Protein 3BGE (pdb70)

Nearest PDB structures (foldseek):
  3bge-assembly1_B  TM=1.006E+00  e=1.335E-24  Haemophilus influenzae 86-028NP
  3bge-assembly1_A  TM=9.423E-01  e=7.469E-22  Haemophilus influenzae 86-028NP
  3pvs-assembly1_B  TM=9.361E-01  e=3.246E-17  Escherichia coli
  3pvs-assembly1_A  TM=9.338E-01  e=8.932E-17  Escherichia coli
  3pvs-assembly1_C  TM=9.323E-01  e=8.491E-17  Escherichia coli

Sequence (326 aa):
GDRFYDLISALHKSVRGSAPDAALYWYARILTAGGDPLYVARRLLAIASEDVGNADPRAMMQVALAAWDCCFTRVGAYEGERAIAQAIIYLSVAPKSNAVYTTAFNTAKQQAKDLPDYDVPPHLRNAPTNLAGENYFPPELKDTQYYFPTNRGMEIQIKEKLERLRGDRRFYDLISSALHKSVRGSAPDAALYWYARILTAGGDPLYVARRLLAIASEDVGNADPRAMMQVALAAWDCCFTRVGAYEGERAIAQAIIYLSVAPKSNAVYTAFNTAKQQAKDLPDYDVPPHLRNAPTNLMKENYFPPELKDTQYYFPTNRGMMEIQIKEKLERLR

Solvent-accessible surface area: 20456 Å² total; per-residue (Å²): 82,121,175,48,140,91,17,20,42,24,3,43,111,15,0,108,56,59,38,32,117,41,0,58,115,70,8,49,74,0,41,116,61,44,5,24,1,0,48,0,4,90,76,1,40,57,5,5,64,48,8,0,12,54,1,7,57,132,2,103,117,40,4,80,53,6,47,66,42,0,27,171,74,0,5,84,62,0,41,155,12,0,23,128,1,0,68,62,0,0,97,9,54,23,3,71,7,55,93,62,11,127,55,60,30,93,88,46,78,160,102,62,92,136,63,108,82,10,34,48,69,87,163,72,95,68,150,125,128,22,142,51,182,58,24,101,111,29,142,121,38,98,47,49,126,12,34,98,126,18,91,0,88,103,50,61,98,125,60,101,163,111,225,141,61,166,30,142,112,26,13,40,27,0,36,134,13,0,105,51,59,40,33,119,39,0,60,111,70,8,46,96,0,33,117,31,38,1,21,5,0,26,0,4,92,84,2,41,55,5,6,65,43,8,0,12,55,0,7,55,110,1,107,112,40,4,81,55,7,43,67,44,0,24,172,74,0,6,88,74,0,35,149,13,0,21,128,0,0,69,69,0,0,97,9,51,35,5,79,7,54,88,60,10,127,68,60,32,96,92,48,74,132,98,64,86,140,74,113,84,15,105,139,55,122,150,90,119,111,111,160,183,139,183,90,187,56,25,99,114,36,132,126,35,67,48,48,124,11,41,93,141,20,87,0,67,101,46,54,108,104,46,108,174,111,162

Organism: Haemophilus influenzae (strain 86-028NP) (NCBI:txid281310)

Radius of gyration: 29.63 Å; Cα contacts (8 Å, |Δi|>4): 444; chains: 2; bounding box: 66×75×70 Å

InterPro domains:
  IPR003593 AAA+ ATPase domain [SM00382] (49-165)
  IPR003959 ATPase, AAA-type, core [PF00004] (53-160)
  IPR008921 DNA polymerase III, clamp loader complex, gamma/delta/delta subunit, C-terminal [SSF48019] (251-433)
  IPR021886 MgsA AAA+ ATPase, C-terminal [PF12002] (267-433)
  IPR027417 P-loop containing nucleoside triphosphate hydrolase [G3DSA:3.40.50.300] (1-164)
  IPR027417 P-loop containing nucleoside triphosphate hydrolase [SSF52540] (7-237)
  IPR032423 AAA C-terminal domain [PF16193] (187-266)
  IPR051314 AAA ATPase RarA/MGS1/WRNIP1 [PTHR13779] (9-423)

Structure (mmCIF, N/CA/C/O backbone):
data_3BGE
#
_entry.id   3BGE
#
_cell.length_a   93.085
_cell.length_b   93.085
_cell.length_c   83.413
_cell.angle_alpha   90.000
_cell.angle_beta   90.000
_cell.angle_gamma   90.000
#
_symmetry.space_group_name_H-M   'I 4'
#
loop_
_entity.id
_entity.type
_entity.pdbx_description
1 polymer 'Predicted ATPase'
2 non-polymer 'SULFATE ION'
3 water water
#
loop_
_atom_site.group_PDB
_atom_site.id
_atom_site.type_symbol
_atom_site.label_atom_id
_atom_site.label_alt_id
_atom_site.label_comp_id
_atom_site.label_asym_id
_atom_site.label_entity_id
_atom_site.label_seq_id
_atom_site.pdbx_PDB_ins_code
_atom_site.Cartn_x
_atom_site.Cartn_y
_atom_site.Cartn_z
_atom_site.occupancy
_atom_site.B_iso_or_equiv
_atom_site.auth_seq_id
_atom_site.auth_comp_id
_atom_site.auth_asym_id
_atom_site.auth_atom_id
_atom_site.pdbx_PDB_model_num
ATOM 1 N N . GLY A 1 4 ? 33.341 -6.541 -10.047 1.00 51.33 251 GLY A N 1
ATOM 2 C CA . GLY A 1 4 ? 32.990 -7.829 -10.735 1.00 52.93 251 GLY A CA 1
ATOM 3 C C . GLY A 1 4 ? 32.429 -8.878 -9.782 1.00 53.34 251 GLY A C 1
ATOM 4 O O . GLY A 1 4 ? 31.210 -8.953 -9.559 1.00 53.86 251 GLY A O 1
ATOM 5 N N . ASP A 1 5 ? 33.315 -9.712 -9.233 1.00 51.74 252 ASP A N 1
ATOM 6 C CA . ASP A 1 5 ? 32.948 -10.581 -8.120 1.00 49.40 252 ASP A CA 1
ATOM 7 C C . ASP A 1 5 ? 32.968 -9.694 -6.899 1.00 46.51 252 ASP A C 1
ATOM 8 O O . ASP A 1 5 ? 32.243 -9.928 -5.936 1.00 45.43 252 ASP A O 1
ATOM 13 N N . ARG A 1 6 ? 33.827 -8.681 -6.947 1.00 41.81 253 ARG A N 1
ATOM 14 C CA . ARG A 1 6 ? 33.876 -7.689 -5.904 1.00 40.10 253 ARG A CA 1
ATOM 15 C C . ARG A 1 6 ? 32.500 -7.039 -5.728 1.00 35.94 253 ARG A C 1
ATOM 16 O O . ARG A 1 6 ? 32.114 -6.752 -4.605 1.00 35.40 253 ARG A O 1
ATOM 24 N N . PHE A 1 7 ? 31.752 -6.822 -6.813 1.00 31.90 254 PHE A N 1
ATOM 25 C CA . PHE A 1 7 ? 30.402 -6.258 -6.664 1.00 29.35 254 PHE A CA 1
ATOM 26 C C . PHE A 1 7 ? 29.453 -7.113 -5.808 1.00 28.37 254 PHE A C 1
ATOM 27 O O . PHE A 1 7 ? 28.733 -6.576 -4.963 1.00 27.32 254 PHE A O 1
ATOM 35 N N . TYR A 1 8 ? 29.442 -8.427 -6.033 1.00 24.42 255 TYR A N 1
ATOM 36 C CA . TYR A 1 8 ? 28.552 -9.317 -5.299 1.00 24.06 255 TYR A CA 1
ATOM 37 C C . TYR A 1 8 ? 28.987 -9.433 -3.860 1.00 21.82 255 TYR A C 1
ATOM 38 O O . TYR A 1 8 ? 28.183 -9.773 -2.989 1.00 20.82 255 TYR A O 1
ATOM 47 N N . ASP A 1 9 ? 30.268 -9.162 -3.606 1.00 18.70 256 ASP A N 1
ATOM 48 C CA . ASP A 1 9 ? 30.774 -9.060 -2.230 1.00 19.17 256 ASP A CA 1
ATOM 49 C C . ASP A 1 9 ? 30.173 -7.888 -1.474 1.00 18.93 256 ASP A C 1
ATOM 50 O O . ASP A 1 9 ? 29.937 -7.989 -0.274 1.00 16.63 256 ASP A O 1
ATOM 55 N N . LEU A 1 10 ? 29.966 -6.750 -2.158 1.00 16.73 257 LEU A N 1
ATOM 56 C CA . LEU A 1 10 ? 29.309 -5.588 -1.521 1.00 15.18 257 LEU A CA 1
ATOM 57 C C . LEU A 1 10 ? 27.883 -5.917 -1.130 1.00 14.47 257 LEU A C 1
ATOM 58 O O . LEU A 1 10 ? 27.422 -5.506 -0.059 1.00 16.92 257 LEU A O 1
ATOM 63 N N . ILE A 1 11 ? 27.175 -6.637 -2.003 1.00 15.60 258 ILE A N 1
ATOM 64 C CA . ILE A 1 11 ? 25.798 -7.056 -1.738 1.00 17.45 258 ILE A CA 1
ATOM 65 C C . ILE A 1 11 ? 25.727 -7.980 -0.508 1.00 17.14 258 ILE A C 1
ATOM 66 O O . ILE A 1 11 ? 24.881 -7.805 0.401 1.00 17.65 258 ILE A O 1
ATOM 71 N N . SER A 1 12 ? 26.659 -8.922 -0.469 1.00 16.43 259 SER A N 1
ATOM 72 C CA . SER A 1 12 ? 26.797 -9.834 0.654 1.00 15.41 259 SER A CA 1
ATOM 73 C C . SER A 1 12 ? 27.122 -9.088 1.944 1.00 16.92 259 SER A C 1
ATOM 74 O O . SER A 1 12 ? 26.505 -9.361 2.992 1.00 15.48 259 SER A O 1
ATOM 77 N N . ALA A 1 13 ? 28.081 -8.154 1.889 1.00 13.38 260 ALA A N 1
ATOM 78 C CA . ALA A 1 13 ? 28.373 -7.347 3.073 1.00 15.55 260 ALA A CA 1
ATOM 79 C C . ALA A 1 13 ? 27.115 -6.602 3.524 1.00 15.05 260 ALA A C 1
ATOM 80 O O . ALA A 1 13 ? 26.824 -6.545 4.731 1.00 9.95 260 ALA A O 1
ATOM 82 N N . LEU A 1 14 ? 26.360 -6.027 2.573 1.00 13.52 261 LEU A N 1
ATOM 83 C CA . LEU A 1 14 ? 25.141 -5.307 2.973 1.00 14.85 261 LEU A CA 1
ATOM 84 C C . LEU A 1 14 ? 24.156 -6.284 3.635 1.00 14.54 261 LEU A C 1
ATOM 85 O O . LEU A 1 14 ? 23.598 -5.982 4.661 1.00 12.84 261 LEU A O 1
ATOM 90 N N . HIS A 1 15 ? 23.910 -7.442 3.026 1.00 13.81 262 HIS A N 1
ATOM 91 C CA . HIS A 1 15 ? 22.964 -8.392 3.606 1.00 16.49 262 HIS A CA 1
ATOM 92 C C . HIS A 1 15 ? 23.383 -8.807 5.019 1.00 14.80 262 HIS A C 1
ATOM 93 O O . HIS A 1 15 ? 22.585 -8.720 5.967 1.00 14.14 262 HIS A O 1
ATOM 100 N N . LYS A 1 16 ? 24.656 -9.180 5.160 1.00 13.58 263 LYS A N 1
ATOM 101 C CA . LYS A 1 16 ? 25.185 -9.603 6.476 1.00 14.95 263 LYS A CA 1
ATOM 102 C C . LYS A 1 16 ? 25.066 -8.507 7.544 1.00 14.52 263 LYS A C 1
ATOM 103 O O . LYS A 1 16 ? 24.712 -8.777 8.703 1.00 17.07 263 LYS A O 1
ATOM 109 N N . SER A 1 17 ? 25.347 -7.264 7.157 1.00 15.40 264 SER A N 1
ATOM 110 C CA . SER A 1 17 ? 25.203 -6.145 8.102 1.00 15.35 264 SER A CA 1
ATOM 111 C C . SER A 1 17 ? 23.748 -5.940 8.554 1.00 14.79 264 SER A C 1
ATOM 112 O O . SER A 1 17 ? 23.484 -5.745 9.745 1.00 11.06 264 SER A O 1
ATOM 115 N N . VAL A 1 18 ? 22.808 -5.960 7.608 1.00 13.18 265 VAL A N 1
ATOM 116 C CA . VAL A 1 18 ? 21.375 -5.790 7.987 1.00 14.67 265 VAL A CA 1
ATOM 117 C C . VAL A 1 18 ? 20.967 -6.946 8.924 1.00 16.18 265 VAL A C 1
ATOM 118 O O . VAL A 1 18 ? 20.380 -6.746 10.010 1.00 16.31 265 VAL A O 1
ATOM 122 N N . ARG A 1 19 ? 21.316 -8.162 8.521 1.00 14.94 266 ARG A N 1
ATOM 123 C CA . ARG A 1 19 ? 20.997 -9.342 9.328 1.00 14.49 266 ARG A CA 1
ATOM 124 C C . ARG A 1 19 ? 21.627 -9.301 10.718 1.00 15.29 266 ARG A C 1
ATOM 125 O O . ARG A 1 19 ? 21.024 -9.734 11.704 1.00 14.23 266 ARG A O 1
ATOM 133 N N . GLY A 1 20 ? 22.849 -8.779 10.801 1.00 12.50 267 GLY A N 1
ATOM 134 C CA . GLY A 1 20 ? 23.528 -8.672 12.085 1.00 15.77 267 GLY A CA 1
ATOM 135 C C . GLY A 1 20 ? 23.118 -7.441 12.872 1.00 17.13 267 GLY A C 1
ATOM 136 O O . GLY A 1 20 ? 23.747 -7.102 13.876 1.00 17.36 267 GLY A O 1
ATOM 137 N N . SER A 1 21 ? 22.091 -6.740 12.391 1.00 16.54 268 SER A N 1
ATOM 138 C CA . SER A 1 21 ? 21.557 -5.549 13.082 1.00 17.26 268 SER A CA 1
ATOM 139 C C . SER A 1 21 ? 22.629 -4.480 13.239 1.00 17.60 268 SER A C 1
ATOM 140 O O . SER A 1 21 ? 22.787 -3.906 14.323 1.00 16.70 268 SER A O 1
ATOM 143 N N . ALA A 1 22 ? 23.352 -4.210 12.142 1.00 16.05 269 ALA A N 1
ATOM 144 C CA . ALA A 1 22 ? 24.440 -3.238 12.141 1.00 16.35 269 ALA A CA 1
ATOM 145 C C . ALA A 1 22 ? 24.111 -2.117 11.151 1.00 14.88 269 ALA A C 1
ATOM 146 O O . ALA A 1 22 ? 24.612 -2.130 10.026 1.00 13.96 269 ALA A O 1
ATOM 148 N N . PRO A 1 23 ? 23.201 -1.196 11.541 1.00 16.43 270 PRO A N 1
ATOM 149 C CA . PRO A 1 23 ? 22.697 -0.188 10.580 1.00 16.18 270 PRO A CA 1
ATOM 150 C C . PRO A 1 23 ? 23.778 0.696 9.993 1.00 15.94 270 PRO A C 1
ATOM 151 O O . PRO A 1 23 ? 23.654 1.130 8.855 1.00 13.62 270 PRO A O 1
ATOM 155 N N . ASP A 1 24 ? 24.806 1.006 10.768 1.00 12.66 271 ASP A N 1
ATOM 156 C CA . ASP A 1 24 ? 25.843 1.939 10.283 1.00 13.95 271 ASP A CA 1
ATOM 157 C C . ASP A 1 24 ? 26.663 1.271 9.199 1.00 15.94 271 ASP A C 1
ATOM 158 O O . ASP A 1 24 ? 26.802 1.814 8.111 1.00 10.61 271 ASP A O 1
ATOM 163 N N . ALA A 1 25 ? 27.161 0.060 9.470 1.00 13.87 272 ALA A N 1
ATOM 164 C CA . ALA A 1 25 ? 27.838 -0.707 8.432 1.00 14.30 272 ALA A CA 1
ATOM 165 C C . ALA A 1 25 ? 26.926 -0.947 7.214 1.00 14.16 272 ALA A C 1
ATOM 166 O O . ALA A 1 25 ? 27.375 -0.831 6.077 1.00 14.51 272 ALA A O 1
ATOM 168 N N . ALA A 1 26 ? 25.646 -1.273 7.452 1.00 11.94 273 ALA A N 1
ATOM 169 C CA . ALA A 1 26 ? 24.683 -1.479 6.343 1.00 12.64 273 ALA A CA 1
ATOM 170 C C . ALA A 1 26 ? 24.656 -0.232 5.417 1.00 13.02 273 ALA A C 1
ATOM 171 O O . ALA A 1 26 ? 24.704 -0.338 4.159 1.00 12.18 273 ALA A O 1
ATOM 173 N N . LEU A 1 27 ? 24.640 0.958 6.022 1.00 13.11 274 LEU A N 1
ATOM 174 C CA . LEU A 1 27 ? 24.601 2.196 5.213 1.00 13.63 274 LEU A CA 1
ATOM 175 C C . LEU A 1 27 ? 25.911 2.402 4.454 1.00 15.31 274 LEU A C 1
ATOM 176 O O . LEU A 1 27 ? 25.914 2.844 3.318 1.00 12.71 274 LEU A O 1
ATOM 181 N N . TYR A 1 28 ? 27.034 2.060 5.086 1.00 15.23 275 TYR A N 1
ATOM 182 C CA . TYR A 1 28 ? 28.301 2.108 4.392 1.00 12.04 275 TYR A CA 1
ATOM 183 C C . TYR A 1 28 ? 28.317 1.220 3.137 1.00 15.76 275 TYR A C 1
ATOM 184 O O . TYR A 1 28 ? 28.687 1.706 2.062 1.00 14.43 275 TYR A O 1
ATOM 193 N N . TRP A 1 29 ? 27.928 -0.052 3.277 1.00 12.48 276 TRP A N 1
ATOM 194 C CA . TRP A 1 29 ? 27.936 -0.991 2.150 1.00 12.76 276 TRP A CA 1
ATOM 195 C C . TRP A 1 29 ? 26.956 -0.585 1.047 1.00 13.29 276 TRP A C 1
ATOM 196 O O . TRP A 1 29 ? 27.268 -0.708 -0.145 1.00 11.61 276 TRP A O 1
ATOM 207 N N . TYR A 1 30 ? 25.786 -0.097 1.445 1.00 12.63 277 TYR A N 1
ATOM 208 C CA . TYR A 1 30 ? 24.844 0.524 0.486 1.00 13.26 277 TYR A CA 1
ATOM 209 C C . TYR A 1 30 ? 25.481 1.689 -0.315 1.00 12.10 277 TYR A C 1
ATOM 210 O O . TYR A 1 30 ? 25.447 1.687 -1.546 1.00 13.17 277 TYR A O 1
ATOM 219 N N . ALA A 1 31 ? 26.059 2.668 0.391 1.00 14.19 278 ALA A N 1
ATOM 220 C CA . ALA A 1 31 ? 26.813 3.788 -0.215 1.00 15.40 278 ALA A CA 1
ATOM 221 C C . ALA A 1 31 ? 27.915 3.326 -1.189 1.00 15.08 278 ALA A C 1
ATOM 222 O O . ALA A 1 31 ? 28.077 3.881 -2.264 1.00 14.65 278 ALA A O 1
ATOM 224 N N . ARG A 1 32 ? 28.652 2.290 -0.804 1.00 15.97 279 ARG A N 1
ATOM 225 C CA . ARG A 1 32 ? 29.674 1.670 -1.683 1.00 14.98 279 ARG A CA 1
ATOM 226 C C . ARG A 1 32 ? 29.059 1.029 -2.885 1.00 12.85 279 ARG A C 1
ATOM 227 O O . ARG A 1 32 ? 29.622 1.082 -3.961 1.00 17.75 279 ARG A O 1
ATOM 235 N N . ILE A 1 33 ? 27.894 0.406 -2.701 1.00 15.16 280 ILE A N 1
ATOM 236 C CA . ILE A 1 33 ? 27.210 -0.222 -3.822 1.00 12.95 280 ILE A CA 1
ATOM 237 C C . ILE A 1 33 ? 26.811 0.857 -4.834 1.00 13.67 280 ILE A C 1
ATOM 238 O O . ILE A 1 33 ? 27.019 0.675 -6.042 1.00 13.29 280 ILE A O 1
ATOM 243 N N . LEU A 1 34 ? 26.227 1.955 -4.329 1.00 15.13 281 LEU A N 1
ATOM 244 C CA . LEU A 1 34 ? 25.827 3.089 -5.174 1.00 17.44 281 LEU A CA 1
ATOM 245 C C . LEU A 1 34 ? 27.046 3.666 -5.915 1.00 17.08 281 LEU A C 1
ATOM 246 O O . LEU A 1 34 ? 26.973 3.907 -7.098 1.00 17.96 281 LEU A O 1
ATOM 251 N N . THR A 1 35 ? 28.160 3.890 -5.222 1.00 19.44 282 THR A N 1
ATOM 252 C CA . THR A 1 35 ? 29.294 4.558 -5.888 1.00 22.09 282 THR A CA 1
ATOM 253 C C . THR A 1 35 ? 29.990 3.624 -6.899 1.00 21.46 282 THR A C 1
ATOM 254 O O . THR A 1 35 ? 30.715 4.075 -7.791 1.00 24.33 282 THR A O 1
ATOM 258 N N . ALA A 1 36 ? 29.773 2.324 -6.746 1.00 19.43 283 ALA A N 1
ATOM 259 C CA . ALA A 1 36 ? 30.273 1.332 -7.670 1.00 19.30 283 ALA A CA 1
ATOM 260 C C . ALA A 1 36 ? 29.373 1.205 -8.901 1.00 19.75 283 ALA A C 1
ATOM 261 O O . ALA A 1 36 ? 29.575 0.308 -9.706 1.00 19.87 283 ALA A O 1
ATOM 263 N N . GLY A 1 37 ? 28.369 2.074 -9.034 1.00 21.49 284 GLY A N 1
ATOM 264 C CA . GLY A 1 37 ? 27.407 1.975 -10.141 1.00 20.65 284 GLY A CA 1
ATOM 265 C C . GLY A 1 37 ? 26.243 0.997 -9.961 1.00 20.87 284 GLY A C 1
ATOM 266 O O . GLY A 1 37 ? 25.513 0.711 -10.914 1.00 22.65 284 GLY A O 1
ATOM 267 N N . GLY A 1 38 ? 26.042 0.496 -8.745 1.00 19.16 285 GLY A N 1
ATOM 268 C CA . GLY A 1 38 ? 24.953 -0.446 -8.474 1.00 17.42 285 GLY A CA 1
ATOM 269 C C . GLY A 1 38 ? 23.571 0.188 -8.525 1.00 16.66 285 GLY A C 1
ATOM 270 O O . GLY A 1 38 ? 23.357 1.321 -8.070 1.00 14.45 285 GLY A O 1
ATOM 271 N N . ASP A 1 39 ? 22.610 -0.546 -9.054 1.00 16.95 286 ASP A N 1
ATOM 272 C CA . ASP A 1 39 ? 21.260 0.018 -9.214 1.00 17.49 286 ASP A CA 1
ATOM 273 C C . ASP A 1 39 ? 20.524 -0.029 -7.869 1.00 17.73 286 ASP A C 1
ATOM 274 O O . ASP A 1 39 ? 20.509 -1.047 -7.196 1.00 17.21 286 ASP A O 1
ATOM 279 N N . PRO A 1 40 ? 19.929 1.097 -7.462 1.00 18.90 287 PRO A N 1
ATOM 280 C CA . PRO A 1 40 ? 19.175 1.055 -6.212 1.00 16.86 287 PRO A CA 1
ATOM 281 C C . PRO A 1 40 ? 17.998 0.069 -6.214 1.00 17.88 287 PRO A C 1
ATOM 282 O O . PRO A 1 40 ? 17.641 -0.449 -5.147 1.00 13.99 287 PRO A O 1
ATOM 286 N N . LEU A 1 41 ? 17.394 -0.208 -7.367 1.00 14.93 288 LEU A N 1
ATOM 287 C CA . LEU A 1 41 ? 16.270 -1.144 -7.351 1.00 15.33 288 LEU A CA 1
ATOM 288 C C . LEU A 1 41 ? 16.767 -2.564 -7.180 1.00 16.14 288 LEU A C 1
ATOM 289 O O . LEU A 1 41 ? 16.061 -3.395 -6.626 1.00 16.35 288 LEU A O 1
ATOM 294 N N . TYR A 1 42 ? 17.954 -2.849 -7.713 1.00 16.90 289 TYR A N 1
ATOM 295 C CA . TYR A 1 42 ? 18.574 -4.145 -7.475 1.00 16.15 289 TYR A CA 1
ATOM 296 C C . TYR A 1 42 ? 18.703 -4.327 -5.961 1.00 17.74 289 TYR A C 1
ATOM 297 O O . TYR A 1 42 ? 18.357 -5.390 -5.423 1.00 16.14 289 TYR A O 1
ATOM 306 N N . VAL A 1 43 ? 19.130 -3.269 -5.265 1.00 15.52 290 VAL A N 1
ATOM 307 C CA . VAL A 1 43 ? 19.189 -3.306 -3.825 1.00 15.23 290 VAL A CA 1
ATOM 308 C C . VAL A 1 43 ? 17.788 -3.470 -3.197 1.00 15.15 290 VAL A C 1
ATOM 309 O O . VAL A 1 43 ? 17.619 -4.293 -2.268 1.00 14.22 290 VAL A O 1
ATOM 313 N N . ALA A 1 44 ? 16.795 -2.749 -3.739 1.00 13.94 291 ALA A N 1
ATOM 314 C CA . ALA A 1 44 ? 15.417 -2.826 -3.239 1.00 12.35 291 ALA A CA 1
ATOM 315 C C . ALA A 1 44 ? 14.857 -4.236 -3.310 1.00 13.97 291 ALA A C 1
ATOM 316 O O . ALA A 1 44 ? 14.145 -4.656 -2.395 1.00 11.30 291 ALA A O 1
ATOM 318 N N . ARG A 1 45 ? 15.095 -4.941 -4.420 1.00 12.02 292 ARG A N 1
ATOM 319 C CA . ARG A 1 45 ? 14.707 -6.349 -4.481 1.00 12.70 292 ARG A CA 1
ATOM 320 C C . ARG A 1 45 ? 15.334 -7.246 -3.383 1.00 16.59 292 ARG A C 1
ATOM 321 O O . ARG A 1 45 ? 14.648 -8.132 -2.831 1.00 16.76 292 ARG A O 1
ATOM 329 N N . ARG A 1 46 ? 16.619 -7.035 -3.079 1.00 16.11 293 ARG A N 1
ATOM 330 C CA . ARG A 1 46 ? 17.288 -7.824 -2.029 1.00 15.66 293 ARG A CA 1
ATOM 331 C C . ARG A 1 46 ? 16.697 -7.496 -0.686 1.00 16.05 293 ARG A C 1
ATOM 332 O O . ARG A 1 46 ? 16.593 -8.367 0.190 1.00 16.68 293 ARG A O 1
ATOM 340 N N . LEU A 1 47 ? 16.288 -6.250 -0.511 1.00 14.53 294 LEU A N 1
ATOM 341 C CA . LEU A 1 47 ? 15.686 -5.848 0.779 1.00 16.00 294 LEU A CA 1
ATOM 342 C C . LEU A 1 47 ? 14.368 -6.561 1.044 1.00 16.40 294 LEU A C 1
ATOM 343 O O . LEU A 1 47 ? 14.060 -6.955 2.182 1.00 16.36 294 LEU A O 1
ATOM 348 N N . LEU A 1 48 ? 13.565 -6.719 0.007 1.00 14.37 295 LEU A N 1
ATOM 349 C CA . LEU A 1 48 ? 12.354 -7.497 0.177 1.00 14.46 295 LEU A CA 1
ATOM 350 C C . LEU A 1 48 ? 12.670 -8.960 0.563 1.00 14.55 295 LEU A C 1
ATOM 351 O O . LEU A 1 48 ? 11.982 -9.521 1.422 1.00 20.78 295 LEU A O 1
ATOM 356 N N . ALA A 1 49 ? 13.678 -9.568 -0.054 1.00 16.64 296 ALA A N 1
ATOM 357 C CA . ALA A 1 49 ? 14.090 -10.943 0.296 1.00 19.12 296 ALA A CA 1
ATOM 358 C C . ALA A 1 49 ? 14.554 -11.009 1.770 1.00 20.87 296 ALA A C 1
ATOM 359 O O . ALA A 1 49 ? 14.208 -11.932 2.514 1.00 19.73 296 ALA A O 1
ATOM 361 N N . ILE A 1 50 ? 15.310 -10.008 2.197 1.00 19.04 297 ILE A N 1
ATOM 362 C CA . ILE A 1 50 ? 15.692 -9.842 3.611 1.00 20.46 297 ILE A CA 1
ATOM 363 C C . ILE A 1 50 ? 14.506 -9.729 4.573 1.00 19.79 297 ILE A C 1
ATOM 364 O O . ILE A 1 50 ? 14.487 -10.393 5.612 1.00 22.03 297 ILE A O 1
ATOM 369 N N . ALA A 1 51 ? 13.530 -8.883 4.266 1.00 19.22 298 ALA A N 1
ATOM 370 C CA . ALA A 1 51 ? 12.337 -8.792 5.093 1.00 19.79 298 ALA A CA 1
ATOM 371 C C . ALA A 1 51 ? 11.708 -10.175 5.300 1.00 21.59 298 ALA A C 1
ATOM 372 O O . ALA A 1 51 ? 11.230 -10.492 6.390 1.00 22.33 298 ALA A O 1
ATOM 374 N N . SER A 1 52 ? 11.755 -11.015 4.263 1.00 20.28 299 SER A N 1
ATOM 375 C CA . SER A 1 52 ? 11.102 -12.325 4.300 1.00 20.43 299 SER A CA 1
ATOM 376 C C . SER A 1 52 ? 11.969 -13.289 5.075 1.00 20.58 299 SER A C 1
ATOM 377 O O . SER A 1 52 ? 11.510 -14.002 5.969 1.00 22.66 299 SER A O 1
ATOM 380 N N . GLU A 1 53 ? 13.251 -13.270 4.758 1.00 18.62 300 GLU A N 1
ATOM 381 C CA . GLU A 1 53 ? 14.152 -14.294 5.253 1.00 18.82 300 GLU A CA 1
ATOM 382 C C . GLU A 1 53 ? 14.650 -14.039 6.669 1.00 16.80 300 GLU A C 1
ATOM 383 O O . GLU A 1 53 ? 14.739 -14.974 7.462 1.00 14.98 300 GLU A O 1
ATOM 389 N N . ASP A 1 54 ? 14.973 -12.788 6.977 1.00 12.29 301 ASP A N 1
ATOM 390 C CA . ASP A 1 54 ? 15.627 -12.426 8.236 1.00 17.63 301 ASP A CA 1
ATOM 391 C C . ASP A 1 54 ? 14.718 -11.740 9.266 1.00 15.28 301 ASP A C 1
ATOM 392 O O . ASP A 1 54 ? 15.051 -11.695 10.438 1.00 17.47 301 ASP A O 1
ATOM 397 N N . VAL A 1 55 ? 13.620 -11.133 8.831 1.00 14.15 302 VAL A N 1
ATOM 398 C CA . VAL A 1 55 ? 12.739 -10.454 9.785 1.00 14.16 302 VAL A CA 1
ATOM 399 C C . VAL A 1 55 ? 11.450 -11.217 9.996 1.00 15.68 302 VAL A C 1
ATOM 400 O O . VAL A 1 55 ? 11.002 -11.394 11.136 1.00 16.36 302 VAL A O 1
ATOM 404 N N . GLY A 1 56 ? 10.848 -11.671 8.898 1.00 15.27 303 GLY A N 1
ATOM 405 C CA . GLY A 1 56 ? 9.635 -12.478 8.945 1.00 17.62 303 GLY A CA 1
ATOM 406 C C . GLY A 1 56 ? 8.524 -11.888 9.807 1.00 17.89 303 GLY A C 1
ATOM 407 O O . GLY A 1 56 ? 8.262 -10.687 9.756 1.00 18.63 303 GLY A O 1
ATOM 408 N N . ASN A 1 57 ? 7.881 -12.724 10.622 1.00 17.57 304 ASN A N 1
ATOM 409 C CA . ASN A 1 57 ? 6.750 -12.231 11.444 1.00 15.68 304 ASN A CA 1
ATOM 410 C C . ASN A 1 57 ? 7.123 -11.599 12.778 1.00 16.26 304 ASN A C 1
ATOM 411 O O . ASN A 1 57 ? 6.230 -11.232 13.566 1.00 15.46 304 ASN A O 1
ATOM 416 N N . ALA A 1 58 ? 8.419 -11.470 13.046 1.00 16.92 305 ALA A N 1
ATOM 417 C CA . ALA A 1 58 ? 8.847 -10.617 14.157 1.00 15.10 305 ALA A CA 1
ATOM 418 C C . ALA A 1 58 ? 8.382 -9.180 13.909 1.00 17.95 305 ALA A C 1
ATOM 419 O O . ALA A 1 58 ? 8.095 -8.453 14.848 1.00 15.24 305 ALA A O 1
ATOM 421 N N . ASP A 1 59 ? 8.309 -8.783 12.638 1.00 18.37 306 ASP A N 1
ATOM 422 C CA . ASP A 1 59 ? 7.703 -7.504 12.262 1.00 19.01 306 ASP A CA 1
ATOM 423 C C . ASP A 1 59 ? 7.124 -7.613 10.858 1.00 20.54 306 ASP A C 1
ATOM 424 O O . ASP A 1 59 ? 7.828 -7.386 9.871 1.00 22.24 306 ASP A O 1
ATOM 429 N N . PRO A 1 60 ? 5.832 -7.961 10.762 1.00 22.21 307 PRO A N 1
ATOM 430 C CA . PRO A 1 60 ? 5.173 -8.113 9.475 1.00 25.30 307 PRO A CA 1
ATOM 431 C C . PRO A 1 60 ? 5.147 -6.787 8.682 1.00 28.12 307 PRO A C 1
ATOM 432 O O . PRO A 1 60 ? 5.157 -6.825 7.449 1.00 33.55 307 PRO A O 1
ATOM 436 N N . ARG A 1 61 ? 5.192 -5.638 9.370 1.00 26.59 308 ARG A N 1
ATOM 437 C CA . ARG A 1 61 ? 5.203 -4.326 8.692 1.00 28.01 308 ARG A CA 1
ATOM 438 C C . ARG A 1 61 ? 6.452 -4.047 7.904 1.00 25.35 308 ARG A C 1
ATOM 439 O O . ARG A 1 61 ? 6.466 -3.130 7.099 1.00 24.70 308 ARG A O 1
ATOM 447 N N . ALA A 1 62 ? 7.506 -4.812 8.163 1.00 25.21 309 ALA A N 1
ATOM 448 C CA . ALA A 1 62 ? 8.788 -4.694 7.470 1.00 24.51 309 ALA A CA 1
ATOM 449 C C . ALA A 1 62 ? 8.675 -4.707 5.937 1.00 21.42 309 ALA A C 1
ATOM 450 O O . ALA A 1 62 ? 9.298 -3.908 5.255 1.00 19.00 309 ALA A O 1
ATOM 452 N N A MET A 1 63 ? 7.894 -5.669 5.449 0.50 20.44 310 MET A N 1
ATOM 453 N N B MET A 1 63 ? 7.902 -5.645 5.403 0.50 20.87 310 MET A N 1
ATOM 454 C CA A MET A 1 63 ? 7.556 -5.845 4.061 0.50 19.81 310 MET A CA 1
ATOM 455 C CA B MET A 1 63 ? 7.716 -5.717 3.979 0.50 21.17 310 MET A CA 1
ATOM 456 C C A MET A 1 63 ? 7.003 -4.537 3.503 0.50 20.22 310 MET A C 1
ATOM 457 C C B MET A 1 63 ? 7.078 -4.423 3.500 0.50 20.62 310 MET A C 1
ATOM 458 O O A MET A 1 63 ? 7.366 -4.104 2.412 0.50 19.60 310 MET A O 1
ATOM 459 O O B MET A 1 63 ? 7.433 -3.894 2.449 0.50 19.01 310 MET A O 1
ATOM 468 N N . GLN A 1 64 ? 6.139 -3.883 4.271 1.00 18.78 311 GLN A N 1
ATOM 469 C CA . GLN A 1 64 ? 5.464 -2.680 3.780 1.00 19.91 311 GLN A CA 1
ATOM 470 C C . GLN A 1 64 ? 6.400 -1.469 3.721 1.00 16.09 311 GLN A C 1
ATOM 471 O O . GLN A 1 64 ? 6.276 -0.612 2.836 1.00 14.49 311 GLN A O 1
ATOM 477 N N . VAL A 1 65 ? 7.389 -1.427 4.606 1.00 17.40 312 VAL A N 1
ATOM 478 C CA . VAL A 1 65 ? 8.339 -0.302 4.633 1.00 14.95 312 VAL A CA 1
ATOM 479 C C . VAL A 1 65 ? 9.220 -0.386 3.388 1.00 17.49 312 VAL A C 1
ATOM 480 O O . VAL A 1 65 ? 9.510 0.608 2.748 1.00 16.35 312 VAL A O 1
ATOM 484 N N . ALA A 1 66 ? 9.575 -1.602 3.007 1.00 15.72 313 ALA A N 1
ATOM 485 C CA . ALA A 1 66 ? 10.444 -1.800 1.864 1.00 15.69 313 ALA A CA 1
ATOM 486 C C . ALA A 1 66 ? 9.659 -1.572 0.567 1.00 15.80 313 ALA A C 1
ATOM 487 O O . ALA A 1 66 ? 10.168 -0.975 -0.378 1.00 17.96 313 ALA A O 1
ATOM 489 N N . LEU A 1 67 ? 8.406 -2.021 0.521 1.00 14.35 314 LEU A N 1
ATOM 490 C CA . LEU A 1 67 ? 7.545 -1.687 -0.618 1.00 13.05 314 LEU A CA 1
ATOM 491 C C . LEU A 1 67 ? 7.288 -0.191 -0.735 1.00 13.17 314 LEU A C 1
ATOM 492 O O . LEU A 1 67 ? 7.255 0.346 -1.842 1.00 11.02 314 LEU A O 1
ATOM 497 N N . ALA A 1 68 ? 7.115 0.494 0.395 1.00 10.26 315 ALA A N 1
ATOM 498 C CA . ALA A 1 68 ? 6.898 1.935 0.370 1.00 11.87 315 ALA A CA 1
ATOM 499 C C . ALA A 1 68 ? 8.130 2.657 -0.180 1.00 12.12 315 ALA A C 1
ATOM 500 O O . ALA A 1 68 ? 7.981 3.586 -0.939 1.00 12.74 315 ALA A O 1
ATOM 502 N N . ALA A 1 69 ? 9.333 2.250 0.243 1.00 11.02 316 ALA A N 1
ATOM 503 C CA . ALA A 1 69 ? 10.568 2.802 -0.328 1.00 13.54 316 ALA A CA 1
ATOM 504 C C . ALA A 1 69 ? 10.596 2.611 -1.849 1.00 14.19 316 ALA A C 1
ATOM 505 O O . ALA A 1 69 ? 10.921 3.546 -2.621 1.00 14.11 316 ALA A O 1
ATOM 507 N N . TRP A 1 70 ? 10.208 1.427 -2.303 1.00 13.54 317 TRP A N 1
ATOM 508 C CA . TRP A 1 70 ? 10.159 1.184 -3.754 1.00 13.65 317 TRP A CA 1
ATOM 509 C C . TRP A 1 70 ? 9.159 2.120 -4.456 1.00 14.01 317 TRP A C 1
ATOM 510 O O . TRP A 1 70 ? 9.427 2.646 -5.578 1.00 13.78 317 TRP A O 1
ATOM 521 N N . ASP A 1 71 ? 8.017 2.345 -3.812 1.00 14.61 318 ASP A N 1
ATOM 522 C CA . ASP A 1 71 ? 6.996 3.250 -4.367 1.00 16.61 318 ASP A CA 1
ATOM 523 C C . ASP A 1 71 ? 7.537 4.661 -4.525 1.00 15.58 318 ASP A C 1
ATOM 524 O O . ASP A 1 71 ? 7.255 5.326 -5.505 1.00 14.27 318 ASP A O 1
ATOM 529 N N . CYS A 1 72 ? 8.289 5.128 -3.540 1.00 15.04 319 CYS A N 1
ATOM 530 C CA A CYS A 1 72 ? 8.938 6.449 -3.607 0.50 14.80 319 CYS A CA 1
ATOM 531 C CA B CYS A 1 72 ? 8.908 6.446 -3.608 0.50 15.37 319 CYS A CA 1
ATOM 532 C C . CYS A 1 72 ? 9.885 6.552 -4.798 1.00 14.16 319 CYS A C 1
ATOM 533 O O . CYS A 1 72 ? 9.942 7.581 -5.490 1.00 18.67 319 CYS A O 1
ATOM 538 N N . PHE A 1 73 ? 10.639 5.488 -5.045 1.00 10.46 320 PHE A N 1
ATOM 539 C CA . PHE A 1 73 ? 11.552 5.445 -6.183 1.00 11.71 320 PHE A CA 1
ATOM 540 C C . PHE A 1 73 ? 10.759 5.517 -7.531 1.00 14.08 320 PHE A C 1
ATOM 541 O O . PHE A 1 73 ? 11.106 6.267 -8.469 1.00 15.04 320 PHE A O 1
ATOM 549 N N . THR A 1 74 ? 9.717 4.706 -7.636 1.00 14.72 321 THR A N 1
ATOM 550 C CA . THR A 1 74 ? 8.873 4.645 -8.836 1.00 19.41 321 THR A CA 1
ATOM 551 C C . THR A 1 74 ? 8.105 5.939 -9.136 1.00 20.24 321 THR A C 1
ATOM 552 O O . THR A 1 74 ? 7.844 6.292 -10.305 1.00 21.77 321 THR A O 1
ATOM 556 N N . ARG A 1 75 ? 7.706 6.642 -8.088 1.00 17.67 322 ARG A N 1
ATOM 557 C CA . ARG A 1 75 ? 6.829 7.808 -8.257 1.00 17.43 322 ARG A CA 1
ATOM 558 C C . ARG A 1 75 ? 7.578 9.109 -8.269 1.00 16.91 322 ARG A C 1
ATOM 559 O O . ARG A 1 75 ? 7.246 10.023 -9.031 1.00 15.13 322 ARG A O 1
ATOM 567 N N . VAL A 1 76 ? 8.553 9.229 -7.370 1.00 14.83 323 VAL A N 1
ATOM 568 C CA . VAL A 1 76 ? 9.283 10.456 -7.243 1.00 14.59 323 VAL A CA 1
ATOM 569 C C . VAL A 1 76 ? 10.534 10.448 -8.098 1.00 14.23 323 VAL A C 1
ATOM 570 O O . VAL A 1 76 ? 10.725 11.354 -8.927 1.00 14.45 323 VAL A O 1
ATOM 574 N N . GLY A 1 77 ? 11.387 9.448 -7.913 1.00 12.07 324 GLY A N 1
ATOM 575 C CA . GLY A 1 77 ? 12.553 9.316 -8.782 1.00 15.07 324 GLY A CA 1
ATOM 576 C C . GLY A 1 77 ? 13.697 8.605 -8.086 1.00 16.07 324 GLY A C 1
ATOM 577 O O . GLY A 1 77 ? 13.569 8.135 -6.945 1.00 15.48 324 GLY A O 1
ATOM 578 N N . ALA A 1 78 ? 14.825 8.576 -8.768 1.00 15.58 325 ALA A N 1
ATOM 579 C CA . ALA A 1 78 ? 16.016 7.889 -8.296 1.00 15.08 325 ALA A CA 1
ATOM 580 C C . ALA A 1 78 ? 16.596 8.401 -6.996 1.00 16.68 325 ALA A C 1
ATOM 581 O O . ALA A 1 78 ? 16.956 7.610 -6.149 1.00 15.09 325 ALA A O 1
ATOM 583 N N . TYR A 1 79 ? 16.731 9.708 -6.844 1.00 13.46 326 TYR A N 1
ATOM 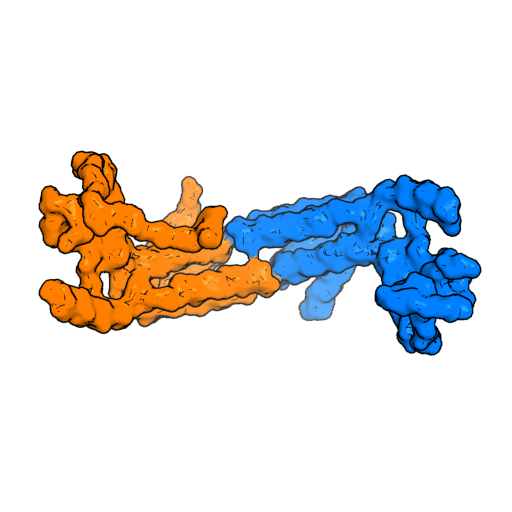584 C CA . TYR A 1 79 ? 17.385 10.234 -5.680 1.00 17.37 326 TYR A CA 1
ATOM 585 C C . TYR A 1 79 ? 16.514 10.180 -4.430 1.00 15.66 326 TYR A C 1
ATOM 586 O O . TYR A 1 79 ? 16.999 9.800 -3.371 1.00 15.40 326 TYR A O 1
ATOM 595 N N . GLU A 1 80 ? 15.231 10.510 -4.547 1.00 14.35 327 GLU A N 1
ATOM 596 C CA . GLU A 1 80 ? 14.333 10.316 -3.402 1.00 17.32 327 GLU A CA 1
ATOM 597 C C . GLU A 1 80 ? 14.230 8.823 -3.103 1.00 16.03 327 GLU A C 1
ATOM 598 O O . GLU A 1 80 ? 14.172 8.402 -1.948 1.00 14.37 327 GLU A O 1
ATOM 604 N N . GLY A 1 81 ? 14.209 8.026 -4.162 1.00 15.95 328 GLY A N 1
ATOM 605 C CA . GLY A 1 81 ? 14.200 6.569 -4.006 1.00 15.65 328 GLY A CA 1
ATOM 606 C C . GLY A 1 81 ? 15.385 6.078 -3.202 1.00 14.02 328 GLY A C 1
ATOM 607 O O . GLY A 1 81 ? 15.198 5.259 -2.289 1.00 13.25 328 GLY A O 1
ATOM 608 N N . GLU A 1 82 ? 16.595 6.572 -3.508 1.00 13.10 329 GLU A N 1
ATOM 609 C CA . GLU A 1 82 ? 17.802 6.065 -2.811 1.00 13.11 329 GLU A CA 1
ATOM 610 C C . GLU A 1 82 ? 17.734 6.416 -1.328 1.00 11.66 329 GLU A C 1
ATOM 611 O O . GLU A 1 82 ? 18.140 5.628 -0.485 1.00 13.49 329 GLU A O 1
ATOM 617 N N . ARG A 1 83 ? 17.198 7.594 -1.031 1.00 11.98 330 ARG A N 1
ATOM 618 C CA . ARG A 1 83 ? 17.004 8.064 0.344 1.00 16.47 330 ARG A CA 1
ATOM 619 C C . ARG A 1 83 ? 15.983 7.180 1.084 1.00 15.18 330 ARG A C 1
ATOM 620 O O . ARG A 1 83 ? 16.199 6.792 2.232 1.00 12.89 330 ARG A O 1
ATOM 628 N N . ALA A 1 84 ? 14.874 6.850 0.421 1.00 12.28 331 ALA A N 1
ATOM 629 C CA . ALA A 1 84 ? 13.834 6.027 1.048 1.00 11.93 331 ALA A CA 1
ATOM 630 C C . ALA A 1 84 ? 14.355 4.603 1.273 1.00 12.65 331 ALA A C 1
ATOM 631 O O . ALA A 1 84 ? 14.068 3.963 2.297 1.00 10.24 331 ALA A O 1
ATOM 633 N N . ILE A 1 85 ? 15.146 4.110 0.329 1.00 9.62 332 ILE A N 1
ATOM 634 C CA . ILE A 1 85 ? 15.757 2.805 0.471 1.00 11.01 332 ILE A CA 1
ATOM 635 C C . ILE A 1 85 ? 16.761 2.801 1.609 1.00 13.18 332 ILE A C 1
ATOM 636 O O . ILE A 1 85 ? 16.830 1.821 2.343 1.00 10.82 332 ILE A O 1
ATOM 641 N N . ALA A 1 86 ? 17.499 3.903 1.795 1.00 10.24 333 ALA A N 1
ATOM 642 C CA . ALA A 1 86 ? 18.362 3.996 2.987 1.00 11.01 333 ALA A CA 1
ATOM 643 C C . ALA A 1 86 ? 17.556 3.887 4.285 1.00 12.19 333 ALA A C 1
ATOM 644 O O . ALA A 1 86 ? 17.981 3.231 5.244 1.00 12.29 333 ALA A O 1
ATOM 646 N N . GLN A 1 87 ? 16.420 4.579 4.340 1.00 11.65 334 GLN A N 1
ATOM 647 C CA . GLN A 1 87 ? 15.516 4.497 5.486 1.00 14.35 334 GLN A CA 1
ATOM 648 C C . GLN A 1 87 ? 15.053 3.033 5.724 1.00 13.49 334 GLN A C 1
ATOM 649 O O . GLN A 1 87 ? 15.021 2.553 6.866 1.00 14.06 334 GLN A O 1
ATOM 655 N N . ALA A 1 88 ? 14.685 2.339 4.650 1.00 13.52 335 ALA A N 1
ATOM 656 C CA . ALA A 1 88 ? 14.316 0.935 4.741 1.00 12.08 335 ALA A CA 1
ATOM 657 C C . ALA A 1 88 ? 15.484 0.090 5.244 1.00 13.52 335 ALA A C 1
ATOM 658 O O . ALA A 1 88 ? 15.298 -0.798 6.073 1.00 12.42 335 ALA A O 1
ATOM 660 N N . ILE A 1 89 ? 16.686 0.378 4.766 1.00 14.34 336 ILE A N 1
ATOM 661 C CA . ILE A 1 89 ? 17.866 -0.317 5.281 1.00 11.10 336 ILE A CA 1
ATOM 662 C C . ILE A 1 89 ? 18.043 -0.153 6.774 1.00 12.43 336 ILE A C 1
ATOM 663 O O . ILE A 1 89 ? 18.187 -1.124 7.491 1.00 11.20 336 ILE A O 1
ATOM 668 N N . ILE A 1 90 ? 17.986 1.063 7.261 1.00 12.15 337 ILE A N 1
ATOM 669 C CA . ILE A 1 90 ? 18.021 1.262 8.714 1.00 13.33 337 ILE A CA 1
ATOM 670 C C . ILE A 1 90 ? 16.865 0.600 9.450 1.00 14.06 337 ILE A C 1
ATOM 671 O O . ILE A 1 90 ? 17.057 -0.038 10.510 1.00 15.89 337 ILE A O 1
ATOM 676 N N . TYR A 1 91 ? 15.665 0.707 8.900 1.00 14.00 338 TYR A N 1
ATOM 677 C CA . TYR A 1 91 ? 14.499 0.056 9.511 1.00 15.66 338 TYR A CA 1
ATOM 678 C C . TYR A 1 91 ? 14.745 -1.448 9.705 1.00 13.82 338 TYR A C 1
ATOM 679 O O . TYR A 1 91 ? 14.563 -1.996 10.804 1.00 12.29 338 TYR A O 1
ATOM 688 N N . LEU A 1 92 ? 15.112 -2.109 8.615 1.00 13.07 339 LEU A N 1
ATOM 689 C CA . LEU A 1 92 ? 15.399 -3.553 8.632 1.00 12.82 339 LEU A CA 1
ATOM 690 C C . LEU A 1 92 ? 16.568 -3.902 9.582 1.00 14.65 339 LEU A C 1
ATOM 691 O O . 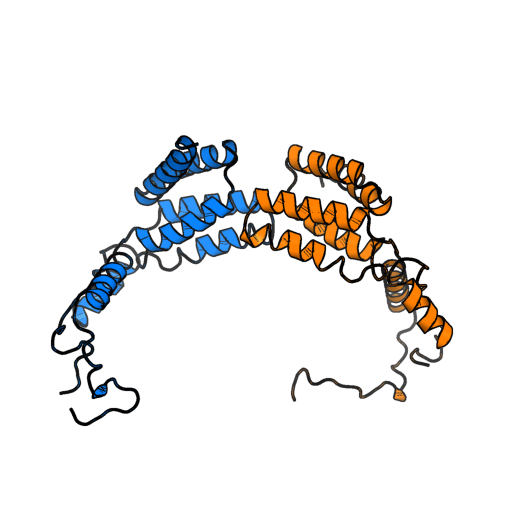LEU A 1 92 ? 16.529 -4.926 10.271 1.00 17.23 339 LEU A O 1
ATOM 696 N N . SER A 1 93 ? 17.584 -3.041 9.633 1.00 13.89 340 SER A N 1
ATOM 697 C CA . SER A 1 93 ? 18.749 -3.278 10.484 1.00 12.70 340 SER A CA 1
ATOM 698 C C . SER A 1 93 ? 18.383 -3.257 11.973 1.00 12.12 340 SER A C 1
ATOM 699 O O . SER A 1 93 ? 18.864 -4.071 12.761 1.00 12.90 340 SER A O 1
ATOM 702 N N . VAL A 1 94 ? 17.532 -2.328 12.377 1.00 13.26 341 VAL A N 1
ATOM 703 C CA . VAL A 1 94 ? 17.149 -2.235 13.801 1.00 14.46 341 VAL A CA 1
ATOM 704 C C . VAL A 1 94 ? 15.903 -3.081 14.164 1.00 15.75 341 VAL A C 1
ATOM 705 O O . VAL A 1 94 ? 15.537 -3.198 15.333 1.00 13.27 341 VAL A O 1
ATOM 709 N N . ALA A 1 95 ? 15.245 -3.676 13.163 1.00 11.35 342 ALA A N 1
ATOM 710 C CA . ALA A 1 95 ? 14.044 -4.493 13.412 1.00 12.16 342 ALA A CA 1
ATOM 711 C C . ALA A 1 95 ? 14.438 -5.776 14.171 1.00 15.84 342 ALA A C 1
ATOM 712 O O . ALA A 1 95 ? 15.531 -6.280 13.976 1.00 15.94 342 ALA A O 1
ATOM 714 N N . PRO A 1 96 ? 13.511 -6.321 14.974 1.00 18.28 343 PRO A N 1
ATOM 715 C CA . PRO A 1 96 ? 13.641 -7.657 15.578 1.00 17.62 343 PRO A CA 1
ATOM 716 C C . PRO A 1 96 ? 13.817 -8.666 14.446 1.00 17.51 343 PRO A C 1
ATOM 717 O O . PRO A 1 96 ? 13.131 -8.557 13.419 1.00 20.78 343 PRO A O 1
ATOM 721 N N . LYS A 1 97 ? 14.723 -9.629 14.621 1.00 16.76 344 LYS A N 1
ATOM 722 C CA . LYS A 1 97 ? 15.026 -10.608 13.599 1.00 16.08 344 LYS A CA 1
ATOM 723 C C . LYS A 1 97 ? 14.435 -11.949 13.937 1.00 17.27 344 LYS A C 1
ATOM 724 O O . LYS A 1 97 ? 14.446 -12.396 15.115 1.00 19.25 344 LYS A O 1
ATOM 730 N N . SER A 1 98 ? 13.918 -12.589 12.899 1.00 16.59 345 SER A N 1
ATOM 731 C CA . SER A 1 98 ? 13.375 -13.937 12.997 1.00 17.80 345 SER A CA 1
ATOM 732 C C . SER A 1 98 ? 13.461 -14.624 11.659 1.00 15.92 345 SER A C 1
ATOM 733 O O . SER A 1 98 ? 12.984 -14.108 10.652 1.00 18.89 345 SER A O 1
ATOM 736 N N . ASN A 1 99 ? 14.021 -15.820 11.666 1.00 14.80 346 ASN A N 1
ATOM 737 C CA . ASN A 1 99 ? 14.106 -16.638 10.463 1.00 16.96 346 ASN A CA 1
ATOM 738 C C . ASN A 1 99 ? 13.032 -17.778 10.494 1.00 17.46 346 ASN A C 1
ATOM 739 O O . ASN A 1 99 ? 13.060 -18.687 9.682 1.00 15.94 346 ASN A O 1
ATOM 744 N N . ALA A 1 100 ? 12.065 -17.679 11.406 1.00 15.43 347 ALA A N 1
ATOM 745 C CA . ALA A 1 100 ? 11.125 -18.767 11.661 1.00 15.85 347 ALA A CA 1
ATOM 746 C C . ALA A 1 100 ? 10.185 -19.066 10.505 1.00 16.96 347 ALA A C 1
ATOM 747 O O . ALA A 1 100 ? 9.902 -20.243 10.205 1.00 16.39 347 ALA A O 1
ATOM 749 N N . VAL A 1 101 ? 9.674 -18.014 9.856 1.00 16.78 348 VAL A N 1
ATOM 750 C CA . VAL A 1 101 ? 8.750 -18.226 8.776 1.00 17.18 348 VAL A CA 1
ATOM 751 C C . VAL A 1 101 ? 9.505 -18.820 7.590 1.00 17.64 348 VAL A C 1
ATOM 752 O O . VAL A 1 101 ? 9.035 -19.764 6.940 1.00 14.01 348 VAL A O 1
ATOM 756 N N . TYR A 1 102 ? 10.688 -18.280 7.342 1.00 15.99 349 TYR A N 1
ATOM 757 C CA . TYR A 1 102 ? 11.571 -18.799 6.282 1.00 17.46 349 TYR A CA 1
ATOM 758 C C . TYR A 1 102 ? 11.908 -20.292 6.399 1.00 16.78 349 TYR A C 1
ATOM 759 O O . TYR A 1 102 ? 11.736 -21.064 5.430 1.00 16.42 349 TYR A O 1
ATOM 768 N N . THR A 1 103 ? 12.398 -20.702 7.565 1.00 18.59 350 THR A N 1
ATOM 769 C CA A THR A 1 103 ? 12.770 -22.096 7.751 0.50 19.94 350 THR A CA 1
ATOM 770 C CA B THR A 1 103 ? 12.766 -22.098 7.801 0.50 19.14 350 THR A CA 1
ATOM 771 C C . THR A 1 103 ? 11.544 -23.020 7.816 1.00 19.62 350 THR A C 1
ATOM 772 O O . THR A 1 103 ? 11.612 -24.159 7.351 1.00 19.65 350 THR A O 1
ATOM 779 N N . ALA A 1 104 ? 10.428 -22.530 8.371 1.00 17.64 351 ALA A N 1
ATOM 780 C CA . ALA A 1 104 ? 9.145 -23.277 8.339 1.00 17.12 351 ALA A CA 1
ATOM 781 C C . ALA A 1 104 ? 8.730 -23.624 6.908 1.00 17.48 351 ALA A C 1
ATOM 782 O O . ALA A 1 104 ? 8.398 -24.781 6.588 1.00 17.41 351 ALA A O 1
ATOM 784 N N . PHE A 1 105 ? 8.746 -22.624 6.031 1.00 14.93 352 PHE A N 1
ATOM 785 C CA . PHE A 1 105 ? 8.302 -22.854 4.664 1.00 16.69 352 PHE A CA 1
ATOM 786 C C . PHE A 1 105 ? 9.248 -23.833 3.967 1.00 16.67 352 PHE A C 1
ATOM 787 O O . PHE A 1 105 ? 8.808 -24.754 3.288 1.00 16.62 352 PHE A O 1
ATOM 795 N N . ASN A 1 106 ? 10.547 -23.645 4.123 1.00 17.23 353 ASN A N 1
ATOM 796 C CA . ASN A 1 106 ? 11.491 -24.620 3.545 1.00 19.10 353 ASN A CA 1
ATOM 797 C C . ASN A 1 106 ? 11.336 -26.070 4.028 1.00 19.49 353 ASN A C 1
ATOM 798 O O . ASN A 1 106 ? 11.472 -27.009 3.240 1.00 18.20 353 ASN A O 1
ATOM 803 N N . THR A 1 107 ? 11.138 -26.256 5.326 1.00 18.15 354 THR A N 1
ATOM 804 C CA . THR A 1 107 ? 10.905 -27.594 5.839 1.00 20.41 354 THR A CA 1
ATOM 805 C C . THR A 1 107 ? 9.641 -28.221 5.278 1.00 17.59 354 THR A C 1
ATOM 806 O O . THR A 1 107 ? 9.603 -29.410 4.991 1.00 21.34 354 THR A O 1
ATOM 810 N N . ALA A 1 108 ? 8.596 -27.423 5.123 1.00 18.17 355 ALA A N 1
ATOM 811 C CA . ALA A 1 108 ? 7.325 -27.928 4.627 1.00 16.12 355 ALA A CA 1
ATOM 812 C C . ALA A 1 108 ? 7.495 -28.317 3.167 1.00 18.68 355 ALA A C 1
ATOM 813 O O . ALA A 1 108 ? 6.909 -29.298 2.718 1.00 18.33 355 ALA A O 1
ATOM 815 N N . LYS A 1 109 ? 8.275 -27.546 2.415 1.00 17.73 356 LYS A N 1
ATOM 816 C CA . LYS A 1 109 ? 8.485 -27.887 1.006 1.00 22.15 356 LYS A CA 1
ATOM 817 C C . LYS A 1 109 ? 9.274 -29.184 0.856 1.00 23.78 356 LYS A C 1
ATOM 818 O O . LYS A 1 109 ? 9.017 -29.987 -0.050 1.00 26.36 356 LYS A O 1
ATOM 824 N N . GLN A 1 110 ? 10.254 -29.396 1.715 1.00 27.26 357 GLN A N 1
ATOM 825 C CA . GLN A 1 110 ? 11.008 -30.621 1.577 1.00 29.59 357 GLN A CA 1
ATOM 826 C C . GLN A 1 110 ? 10.144 -31.827 1.916 1.00 28.79 357 GLN A C 1
ATOM 827 O O . GLN A 1 110 ? 10.198 -32.830 1.208 1.00 25.31 357 GLN A O 1
ATOM 833 N N . GLN A 1 111 ? 9.296 -31.719 2.934 1.00 25.90 358 GLN A N 1
ATOM 834 C CA . GLN A 1 111 ? 8.352 -32.810 3.166 1.00 26.07 358 GLN A CA 1
ATOM 835 C C . GLN A 1 111 ? 7.393 -33.065 1.993 1.00 27.99 358 GLN A C 1
ATOM 836 O O . GLN A 1 111 ? 7.162 -34.223 1.614 1.00 28.34 358 GLN A O 1
ATOM 842 N N . ALA A 1 112 ? 6.840 -32.007 1.412 1.00 26.36 359 ALA A N 1
ATOM 843 C CA . ALA A 1 112 ? 5.909 -32.166 0.293 1.00 29.14 359 ALA A CA 1
ATOM 844 C C . ALA A 1 112 ? 6.606 -32.817 -0.917 1.00 31.99 359 ALA A C 1
ATOM 845 O O . ALA A 1 112 ? 5.968 -33.484 -1.756 1.00 31.47 359 ALA A O 1
ATOM 847 N N . LYS A 1 113 ? 7.919 -32.616 -1.005 1.00 31.19 360 LYS A N 1
ATOM 848 C CA . LYS A 1 113 ? 8.690 -33.152 -2.121 1.00 35.96 360 LYS A CA 1
ATOM 849 C C . LYS A 1 113 ? 9.154 -34.593 -1.829 1.00 33.61 360 LYS A C 1
ATOM 850 O O . LYS A 1 113 ? 9.130 -35.450 -2.713 1.00 34.91 360 LYS A O 1
ATOM 856 N N . ASP A 1 114 ? 9.531 -34.856 -0.582 1.00 32.82 361 ASP A N 1
ATOM 857 C CA . ASP A 1 114 ? 10.193 -36.103 -0.223 1.00 33.37 361 ASP A CA 1
ATOM 858 C C . ASP A 1 114 ? 9.282 -37.223 0.246 1.00 33.45 361 ASP A C 1
ATOM 859 O O . ASP A 1 114 ? 9.601 -38.390 0.059 1.00 35.22 361 ASP A O 1
ATOM 864 N N . LEU A 1 115 ? 8.173 -36.881 0.889 1.00 32.12 362 LEU A N 1
ATOM 865 C CA . LEU A 1 115 ? 7.259 -37.889 1.410 1.00 29.07 362 LEU A CA 1
ATOM 866 C C . LEU A 1 115 ? 6.188 -38.163 0.353 1.00 28.43 362 LEU A C 1
ATOM 867 O O . LEU A 1 115 ? 6.013 -37.367 -0.577 1.00 29.25 362 LEU A O 1
ATOM 872 N N . PRO A 1 116 ? 5.499 -39.319 0.448 1.00 28.54 363 PRO A N 1
ATOM 873 C CA . PRO A 1 116 ? 4.416 -39.645 -0.482 1.00 27.48 363 PRO A CA 1
ATOM 874 C C . PRO A 1 116 ? 3.364 -38.534 -0.621 1.00 25.93 363 PRO A C 1
ATOM 875 O O . PRO A 1 116 ? 3.183 -37.736 0.296 1.00 27.08 363 PRO A O 1
ATOM 879 N N . ASP A 1 117 ? 2.668 -38.474 -1.750 1.00 23.84 364 ASP A N 1
ATOM 880 C CA . ASP A 1 117 ? 1.583 -37.520 -1.857 1.00 22.25 364 ASP A CA 1
ATOM 881 C C . ASP A 1 117 ? 0.345 -38.028 -1.144 1.00 21.15 364 ASP A C 1
ATOM 882 O O . ASP A 1 117 ? -0.615 -38.400 -1.809 1.00 18.13 364 ASP A O 1
ATOM 887 N N . TYR A 1 118 ? 0.358 -37.995 0.193 1.00 20.65 365 TYR A N 1
ATOM 888 C CA . TYR A 1 118 ? -0.748 -38.490 1.003 1.00 22.34 365 TYR A CA 1
ATOM 889 C C . TYR A 1 118 ? -2.049 -37.859 0.571 1.00 22.85 365 TYR A C 1
ATOM 890 O O . TYR A 1 118 ? -2.073 -36.697 0.169 1.00 21.64 365 TYR A O 1
ATOM 899 N N . ASP A 1 119 ? -3.141 -38.620 0.669 1.00 23.99 366 ASP A N 1
ATOM 900 C CA . ASP A 1 119 ? -4.476 -38.087 0.405 1.00 23.00 366 ASP A CA 1
ATOM 901 C C . ASP A 1 119 ? -4.868 -36.979 1.339 1.00 22.25 366 ASP A C 1
ATOM 902 O O . ASP A 1 119 ? -4.535 -37.019 2.520 1.00 22.50 366 ASP A O 1
ATOM 907 N N . VAL A 1 120 ? -5.643 -36.029 0.830 1.00 22.47 367 VAL A N 1
ATOM 908 C CA . VAL A 1 120 ? -6.283 -35.078 1.703 1.00 21.21 367 VAL A CA 1
ATOM 909 C C . VAL A 1 120 ? -7.243 -35.837 2.645 1.00 20.41 367 VAL A C 1
ATOM 910 O O . VAL A 1 120 ? -8.151 -36.535 2.168 1.00 19.02 367 VAL A O 1
ATOM 914 N N . PRO A 1 121 ? -7.035 -35.718 3.967 1.00 21.61 368 PRO A N 1
ATOM 915 C CA . PRO A 1 121 ? -8.015 -36.309 4.891 1.00 20.37 368 PRO A CA 1
ATOM 916 C C . PRO A 1 121 ? -9.448 -36.040 4.415 1.00 21.84 368 PRO A C 1
ATOM 917 O O . PRO A 1 121 ? -9.739 -34.914 3.997 1.00 25.13 368 PRO A O 1
ATOM 921 N N . PRO A 1 122 ? -10.341 -37.061 4.457 1.00 22.28 369 PRO A N 1
ATOM 922 C CA . PRO A 1 122 ? -11.729 -36.953 3.948 1.00 20.74 369 PRO A CA 1
ATOM 923 C C . PRO A 1 122 ? -12.514 -35.730 4.397 1.00 19.64 369 PRO A C 1
ATOM 924 O O . PRO A 1 122 ? -13.175 -35.092 3.574 1.00 19.28 369 PRO A O 1
ATOM 928 N N . HIS A 1 123 ? -12.421 -35.372 5.673 1.00 19.50 370 HIS A N 1
ATOM 929 C CA . HIS A 1 123 ? -13.175 -34.214 6.170 1.00 19.65 370 HIS A CA 1
ATOM 930 C C . HIS A 1 123 ? -12.634 -32.862 5.624 1.00 21.23 370 HIS A C 1
ATOM 931 O O . HIS A 1 123 ? -13.321 -31.833 5.660 1.00 21.84 370 HIS A O 1
ATOM 938 N N . LEU A 1 124 ? -11.419 -32.862 5.090 1.00 20.24 371 LEU A N 1
ATOM 939 C CA . LEU A 1 124 ? -10.840 -31.608 4.595 1.00 19.85 371 LEU A CA 1
ATOM 940 C C . LEU A 1 124 ? -11.101 -31.362 3.100 1.00 23.13 371 LEU A C 1
ATOM 941 O O . LEU A 1 124 ? -10.767 -30.288 2.561 1.00 20.35 371 LEU A O 1
ATOM 946 N N . ARG A 1 125 ? -11.704 -32.360 2.442 1.00 24.03 372 ARG A N 1
ATOM 947 C CA . ARG A 1 125 ? -11.961 -32.310 1.012 1.00 23.45 372 ARG A CA 1
ATOM 948 C C . ARG A 1 125 ? -13.062 -31.318 0.659 1.00 25.63 372 ARG A C 1
ATOM 949 O O . ARG A 1 125 ? -13.934 -30.969 1.478 1.00 23.14 372 ARG A O 1
ATOM 957 N N . ASN A 1 126 ? -13.030 -30.875 -0.586 1.00 26.90 373 ASN A N 1
ATOM 958 C CA . ASN A 1 126 ? -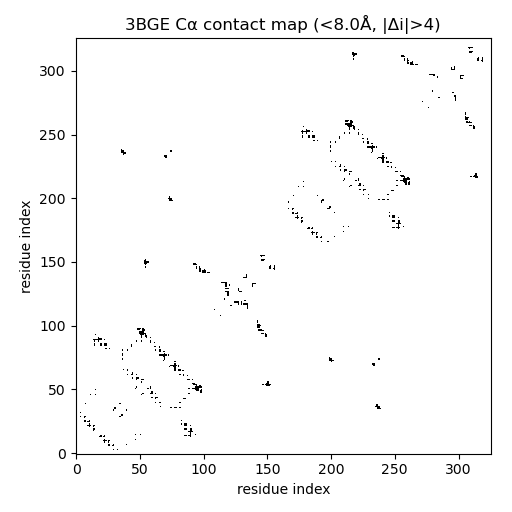13.983 -29.898 -1.032 1.00 30.22 373 ASN A CA 1
ATOM 959 C C . ASN A 1 126 ? -15.415 -30.426 -0.852 1.00 30.95 373 ASN A C 1
ATOM 960 O O . ASN A 1 126 ? -16.292 -29.694 -0.433 1.00 32.79 373 ASN A O 1
ATOM 965 N N . ALA A 1 127 ? -15.635 -31.703 -1.162 1.00 31.92 374 ALA A N 1
ATOM 966 C CA . ALA A 1 127 ? -16.835 -32.421 -0.725 1.00 32.70 374 ALA A CA 1
ATOM 967 C C . ALA A 1 127 ? -16.403 -33.539 0.241 1.00 33.37 374 ALA A C 1
ATOM 968 O O . ALA A 1 127 ? -15.845 -34.556 -0.203 1.00 33.65 374 ALA A O 1
ATOM 970 N N . PRO A 1 128 ? -16.646 -33.362 1.562 1.00 34.50 375 PRO A N 1
ATOM 971 C CA . PRO A 1 128 ? -16.200 -34.353 2.564 1.00 36.84 375 PRO A CA 1
ATOM 972 C C . PRO A 1 128 ? -16.731 -35.739 2.254 1.00 38.21 375 PRO A C 1
ATOM 973 O O . PRO A 1 128 ? -17.817 -35.880 1.687 1.00 39.66 375 PRO A O 1
ATOM 977 N N . THR A 1 129 ? -15.966 -36.762 2.596 1.00 40.94 376 THR A N 1
ATOM 978 C CA . THR A 1 129 ? -16.439 -38.129 2.423 1.00 42.85 376 THR A CA 1
ATOM 979 C C . THR A 1 129 ? -16.332 -38.894 3.748 1.00 43.31 376 THR A C 1
ATOM 980 O O . THR A 1 129 ? -15.709 -38.431 4.706 1.00 41.25 376 THR A O 1
ATOM 984 N N . ASN A 1 130 ? -16.978 -40.049 3.804 1.00 45.96 377 ASN A N 1
ATOM 985 C CA . ASN A 1 130 ? -17.033 -40.817 5.029 1.00 49.43 377 ASN A CA 1
ATOM 986 C C . ASN A 1 130 ? -15.620 -41.159 5.514 1.00 51.72 377 ASN A C 1
ATOM 987 O O . ASN A 1 130 ? -14.837 -41.759 4.771 1.00 53.45 377 ASN A O 1
ATOM 992 N N . LEU A 1 131 ? -15.294 -40.759 6.747 1.00 53.88 378 LEU A N 1
ATOM 993 C CA . LEU A 1 131 ? -13.963 -41.001 7.323 1.00 55.40 378 LEU A CA 1
ATOM 994 C C . LEU A 1 131 ? -13.764 -42.468 7.724 1.00 56.23 378 LEU A C 1
ATOM 995 O O . LEU A 1 131 ? -14.263 -43.391 7.069 1.00 56.91 378 LEU A O 1
ATOM 1000 N N . ALA A 1 153 ? -11.220 -38.623 14.479 1.00 27.32 400 ALA A N 1
ATOM 1001 C CA . ALA A 1 153 ? -12.602 -38.180 14.480 1.00 26.79 400 ALA A CA 1
ATOM 1002 C C . ALA A 1 153 ? -12.735 -36.909 13.635 1.00 26.90 400 ALA A C 1
ATOM 1003 O O . ALA A 1 153 ? -13.539 -36.022 13.957 1.00 25.39 400 ALA A O 1
ATOM 1005 N N . GLY A 1 154 ? -11.905 -36.808 12.584 1.00 25.28 401 GLY A N 1
ATOM 1006 C CA . GLY A 1 154 ? -11.943 -35.647 11.679 1.00 25.72 401 GLY A CA 1
ATOM 1007 C C . GLY A 1 154 ? -11.488 -34.356 12.330 1.00 23.77 401 GLY A C 1
ATOM 1008 O O . GLY A 1 154 ? -12.012 -33.283 12.021 1.00 27.64 401 GLY A O 1
ATOM 1009 N N . GLU A 1 155 ? -10.519 -34.443 13.236 1.00 21.99 402 GLU A N 1
ATOM 1010 C CA . GLU A 1 155 ? -9.975 -33.248 13.908 1.00 23.05 402 GLU A CA 1
ATOM 1011 C C . GLU A 1 155 ? -8.553 -32.931 13.429 1.00 23.50 402 GLU A C 1
ATOM 1012 O O . GLU A 1 155 ? -8.009 -31.869 13.735 1.00 23.35 402 GLU A O 1
ATOM 1018 N N . ASN A 1 156 ? -7.975 -33.843 12.647 1.00 22.73 403 ASN A N 1
ATOM 1019 C CA . ASN A 1 156 ? -6.597 -33.693 12.154 1.00 21.76 403 ASN A CA 1
ATOM 1020 C C . ASN A 1 156 ? -6.544 -32.771 10.935 1.00 21.31 403 ASN A C 1
ATOM 1021 O O . ASN A 1 156 ? -7.366 -32.900 10.027 1.00 23.35 403 ASN A O 1
ATOM 1026 N N . TYR A 1 157 ? -5.576 -31.854 10.916 1.00 19.06 404 TYR A N 1
ATOM 1027 C CA . TYR A 1 157 ? -5.287 -31.045 9.729 1.00 19.59 404 TYR A CA 1
ATOM 1028 C C . TYR A 1 157 ? -4.177 -31.671 8.855 1.00 20.91 404 TYR A C 1
ATOM 1029 O O . TYR A 1 157 ? -4.090 -31.412 7.635 1.00 19.24 404 TYR A O 1
ATOM 1038 N N . PHE A 1 158 ? -3.330 -32.488 9.473 1.00 18.69 405 PHE A N 1
ATOM 1039 C CA . PHE A 1 158 ? -2.298 -33.204 8.715 1.00 18.05 405 PHE A CA 1
ATOM 1040 C C . PHE A 1 158 ? -2.832 -34.575 8.298 1.00 20.47 405 PHE A C 1
ATOM 1041 O O . PHE A 1 158 ? -3.749 -35.102 8.929 1.00 20.37 405 PHE A O 1
ATOM 1049 N N . PRO A 1 159 ? -2.265 -35.160 7.230 1.00 21.39 406 PRO A N 1
ATOM 1050 C CA . PRO A 1 159 ? -2.469 -36.589 7.025 1.00 19.30 406 PRO A CA 1
ATOM 1051 C C . PRO A 1 159 ? -2.015 -37.357 8.267 1.00 21.61 406 PRO A C 1
ATOM 1052 O O . PRO A 1 159 ? -1.091 -36.920 8.960 1.00 19.11 406 PRO A O 1
ATOM 1056 N N . PRO A 1 160 ? -2.631 -38.522 8.538 1.00 22.49 407 PRO A N 1
ATOM 1057 C CA . PRO A 1 160 ? -2.293 -39.190 9.799 1.00 22.50 407 PRO A CA 1
ATOM 1058 C C . PRO A 1 160 ? -0.793 -39.525 9.930 1.00 23.15 407 PRO A C 1
ATOM 1059 O O . PRO A 1 160 ? -0.247 -39.556 11.053 1.00 24.82 407 PRO A O 1
ATOM 1063 N N . GLU A 1 161 ? -0.116 -39.724 8.808 1.00 23.14 408 GLU A N 1
ATOM 1064 C CA . GLU A 1 161 ? 1.327 -39.937 8.831 1.00 24.91 408 GLU A CA 1
ATOM 1065 C C . GLU A 1 161 ? 2.077 -38.732 9.384 1.00 25.40 408 GLU A C 1
ATOM 1066 O O . GLU A 1 161 ? 3.195 -38.874 9.877 1.00 25.60 408 GLU A O 1
ATOM 1072 N N . LEU A 1 162 ? 1.475 -37.546 9.296 1.00 23.87 409 LEU A N 1
ATOM 1073 C CA . LEU A 1 162 ? 2.191 -36.311 9.644 1.00 22.86 409 LEU A CA 1
ATOM 1074 C C . LEU A 1 162 ? 1.682 -35.684 10.935 1.00 23.61 409 LEU A C 1
ATOM 1075 O O . LEU A 1 162 ? 2.067 -34.577 11.311 1.00 23.64 409 LEU A O 1
ATOM 1080 N N . LYS A 1 163 ? 0.803 -36.411 11.608 1.00 22.97 410 LYS A N 1
ATOM 1081 C CA . LYS A 1 163 ? 0.201 -35.945 12.858 1.00 23.93 410 LYS A CA 1
ATOM 1082 C C . LYS A 1 163 ? 1.177 -35.206 13.790 1.00 21.85 410 LYS A C 1
ATOM 1083 O O . LYS A 1 163 ? 2.279 -35.669 14.016 1.00 24.64 410 LYS A O 1
ATOM 1089 N N . ASP A 1 164 ? 0.761 -34.063 14.326 1.00 24.31 411 ASP A N 1
ATOM 1090 C CA . ASP A 1 164 ? 1.569 -33.245 15.281 1.00 24.02 411 ASP A CA 1
ATOM 1091 C C . ASP A 1 164 ? 2.855 -32.627 14.726 1.00 24.27 411 ASP A C 1
ATOM 1092 O O . ASP A 1 164 ? 3.643 -32.077 15.507 1.00 22.76 411 ASP A O 1
ATOM 1097 N N . THR A 1 165 ? 3.075 -32.732 13.418 1.00 20.74 412 THR A N 1
ATOM 1098 C CA . THR A 1 165 ? 4.220 -32.085 12.776 1.00 20.36 412 THR A CA 1
ATOM 1099 C C . THR A 1 165 ? 4.245 -30.587 13.082 1.00 18.69 412 THR A C 1
ATOM 1100 O O . THR A 1 165 ? 3.206 -29.924 13.032 1.00 19.09 412 THR A O 1
ATOM 1104 N N . GLN A 1 166 ? 5.430 -30.060 13.406 1.00 18.19 413 GLN A N 1
ATOM 1105 C CA . GLN A 1 166 ? 5.624 -28.613 13.579 1.00 18.88 413 GLN A CA 1
ATOM 1106 C C . GLN A 1 166 ? 6.759 -28.111 12.704 1.00 16.99 413 GLN A C 1
ATOM 1107 O O . GLN A 1 166 ? 7.878 -28.661 12.720 1.00 20.69 413 GLN A O 1
ATOM 1113 N N . TYR A 1 167 ? 6.472 -27.080 11.931 1.00 18.56 414 TYR A N 1
ATOM 1114 C CA . TYR A 1 167 ? 7.485 -26.429 11.093 1.00 18.66 414 TYR A CA 1
ATOM 1115 C C . TYR A 1 167 ? 7.847 -25.062 11.671 1.00 18.36 414 TYR A C 1
ATOM 1116 O O . TYR A 1 167 ? 8.995 -24.599 11.600 1.00 16.96 414 TYR A O 1
ATOM 1125 N N . TYR A 1 168 ? 6.836 -24.402 12.225 1.00 17.81 415 TYR A N 1
ATOM 1126 C CA . TYR A 1 168 ? 6.950 -23.001 12.545 1.00 17.72 415 TYR A CA 1
ATOM 1127 C C . TYR A 1 168 ? 7.225 -22.817 14.014 1.00 17.84 415 TYR A C 1
ATOM 1128 O O . TYR A 1 168 ? 6.398 -23.158 14.865 1.00 19.70 415 TYR A O 1
ATOM 1137 N N . PHE A 1 169 ? 8.392 -22.249 14.315 1.00 17.72 416 PHE A N 1
ATOM 1138 C CA . PHE A 1 169 ? 8.836 -22.076 15.693 1.00 17.92 416 PHE A CA 1
ATOM 1139 C C . PHE A 1 169 ? 9.084 -20.600 16.006 1.00 17.34 416 PHE A C 1
ATOM 1140 O O . PHE A 1 169 ? 10.221 -20.167 15.900 1.00 16.90 416 PHE A O 1
ATOM 1148 N N . PRO A 1 170 ? 8.030 -19.833 16.385 1.00 17.68 417 PRO A N 1
ATOM 1149 C CA . PRO A 1 170 ? 8.222 -18.387 16.547 1.00 16.87 417 PRO A CA 1
ATOM 1150 C C . PRO A 1 170 ? 9.300 -18.058 17.564 1.00 19.87 417 PRO A C 1
ATOM 1151 O O . PRO A 1 170 ? 9.432 -18.760 18.562 1.00 18.52 417 PRO A O 1
ATOM 1155 N N . THR A 1 171 ? 10.079 -17.012 17.300 1.00 20.43 418 THR A N 1
ATOM 1156 C CA . THR A 1 171 ? 11.076 -16.563 18.257 1.00 19.82 418 THR A CA 1
ATOM 1157 C C . THR A 1 171 ? 10.384 -15.837 19.403 1.00 21.19 418 THR A C 1
ATOM 1158 O O . THR A 1 171 ? 9.177 -15.551 19.361 1.00 18.04 418 THR A O 1
ATOM 1162 N N . ASN A 1 172 ? 11.196 -15.445 20.377 1.00 21.55 419 ASN A N 1
ATOM 1163 C CA . ASN A 1 172 ? 10.779 -14.561 21.446 1.00 24.73 419 ASN A CA 1
ATOM 1164 C C . ASN A 1 172 ? 11.028 -13.081 21.121 1.00 23.04 419 ASN A C 1
ATOM 1165 O O . ASN A 1 172 ? 11.417 -12.318 21.999 1.00 21.90 419 ASN A O 1
ATOM 1170 N N . ARG A 1 173 ? 10.819 -12.673 19.874 1.00 21.45 420 ARG A N 1
ATOM 1171 C CA . ARG A 1 173 ? 11.201 -11.332 19.471 1.00 20.32 420 ARG A CA 1
ATOM 1172 C C . ARG A 1 173 ? 10.071 -10.689 18.727 1.00 19.27 420 ARG A C 1
ATOM 1173 O O . ARG A 1 173 ? 9.455 -11.347 17.922 1.00 16.68 420 ARG A O 1
ATOM 1181 N N . GLY A 1 174 ? 9.864 -9.395 18.941 1.00 18.70 421 GLY A N 1
ATOM 1182 C CA . GLY A 1 174 ? 8.873 -8.642 18.164 1.00 19.28 421 GLY A CA 1
ATOM 1183 C C . GLY A 1 174 ? 7.458 -9.174 18.314 1.00 17.72 421 GLY A C 1
ATOM 1184 O O . GLY A 1 174 ? 7.011 -9.520 19.405 1.00 18.28 421 GLY A O 1
ATOM 1185 N N . MET A 1 175 ? 6.736 -9.223 17.206 1.00 19.52 422 MET A N 1
ATOM 1186 C CA . MET A 1 175 ? 5.366 -9.681 17.224 1.00 17.90 422 MET A CA 1
ATOM 1187 C C . MET A 1 175 ? 5.279 -11.162 17.483 1.00 19.00 422 MET A C 1
ATOM 1188 O O . MET A 1 175 ? 4.168 -11.668 17.680 1.00 17.31 422 MET A O 1
ATOM 1193 N N . GLU A 1 176 ? 6.422 -11.860 17.429 1.00 15.90 423 GLU A N 1
ATOM 1194 C CA . GLU A 1 176 ? 6.442 -13.311 17.642 1.00 16.83 423 GLU A CA 1
ATOM 1195 C C . GLU A 1 176 ? 6.366 -13.676 19.123 1.00 18.52 423 GLU A C 1
ATOM 1196 O O . GLU A 1 176 ? 5.984 -14.781 19.480 1.00 20.32 423 GLU A O 1
ATOM 1202 N N . ILE A 1 177 ? 6.704 -12.729 19.982 1.00 19.02 424 ILE A N 1
ATOM 1203 C CA . ILE A 1 177 ? 6.455 -12.913 21.421 1.00 22.04 424 ILE A CA 1
ATOM 1204 C C . ILE A 1 177 ? 5.008 -13.353 21.663 1.00 19.29 424 ILE A C 1
ATOM 1205 O O . ILE A 1 177 ? 4.771 -14.417 22.242 1.00 22.86 424 ILE A O 1
ATOM 1210 N N . GLN A 1 178 ? 4.050 -12.553 21.196 1.00 20.67 425 GLN A N 1
ATOM 1211 C CA . GLN A 1 178 ? 2.612 -12.839 21.356 1.00 21.62 425 GLN A CA 1
ATOM 1212 C C . GLN A 1 178 ? 2.213 -14.100 20.556 1.00 20.84 425 GLN A C 1
ATOM 1213 O O . GLN A 1 178 ? 1.465 -14.962 21.042 1.00 21.04 425 GLN A O 1
ATOM 1219 N N . ILE A 1 179 ? 2.744 -14.249 19.347 1.00 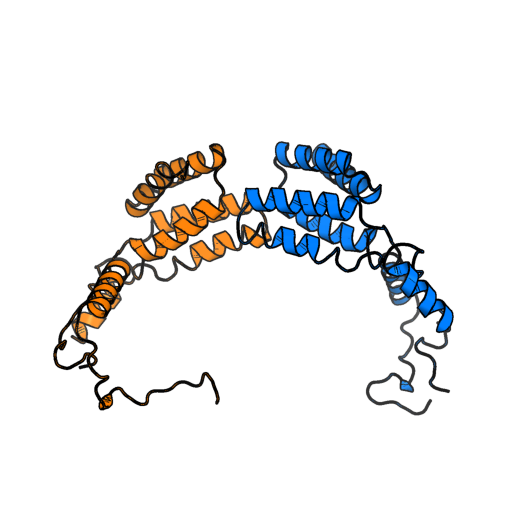21.73 426 ILE A N 1
ATOM 1220 C CA . ILE A 1 179 ? 2.382 -15.414 18.555 1.00 19.54 426 ILE A CA 1
ATOM 1221 C C . ILE A 1 179 ? 2.790 -16.705 19.252 1.00 18.73 426 ILE A C 1
ATOM 1222 O O . ILE A 1 179 ? 2.038 -17.674 19.249 1.00 18.79 426 ILE A O 1
ATOM 1227 N N . LYS A 1 180 ? 3.994 -16.716 19.818 1.00 18.20 427 LYS A N 1
ATOM 1228 C CA . LYS A 1 180 ? 4.521 -17.886 20.515 1.00 22.03 427 LYS A CA 1
ATOM 1229 C C . LYS A 1 180 ? 3.687 -18.212 21.766 1.00 25.16 427 LYS A C 1
ATOM 1230 O O . LYS A 1 180 ? 3.459 -19.384 22.099 1.00 25.58 427 LYS A O 1
ATOM 1236 N N . GLU A 1 181 ? 3.254 -17.172 22.468 1.00 27.60 428 GLU A N 1
ATOM 1237 C CA . GLU A 1 181 ? 2.316 -17.327 23.579 1.00 30.91 428 GLU A CA 1
ATOM 1238 C C . GLU A 1 181 ? 1.039 -18.049 23.104 1.00 31.38 428 GLU A C 1
ATOM 1239 O O . GLU A 1 181 ? 0.655 -19.087 23.639 1.00 32.62 428 GLU A O 1
ATOM 1245 N N . LYS A 1 182 ? 0.404 -17.506 22.074 1.00 32.11 429 LYS A N 1
ATOM 1246 C CA . LYS A 1 182 ? -0.807 -18.086 21.503 1.00 31.92 429 LYS A CA 1
ATOM 1247 C C . LYS A 1 182 ? -0.634 -19.527 20.982 1.00 32.50 429 LYS A C 1
ATOM 1248 O O . LYS A 1 182 ? -1.448 -20.400 21.280 1.00 31.57 429 LYS A O 1
ATOM 1254 N N . LEU A 1 183 ? 0.415 -19.785 20.205 1.00 31.65 430 LEU A N 1
ATOM 1255 C CA . LEU A 1 183 ? 0.609 -21.123 19.651 1.00 31.87 430 LEU A CA 1
ATOM 1256 C C . LEU A 1 183 ? 0.849 -22.194 20.735 1.00 34.63 430 LEU A C 1
ATOM 1257 O O . LEU A 1 183 ? 0.495 -23.367 20.558 1.00 30.90 430 LEU A O 1
ATOM 1262 N N . GLU A 1 184 ? 1.443 -21.788 21.854 1.00 37.29 431 GLU A N 1
ATOM 1263 C CA . GLU A 1 184 ? 1.608 -22.698 22.979 1.00 43.44 431 GLU A CA 1
ATOM 1264 C C . GLU A 1 184 ? 0.268 -23.055 23.619 1.00 45.13 431 GLU A C 1
ATOM 1265 O O . GLU A 1 184 ? 0.036 -24.214 23.951 1.00 47.82 431 GLU A O 1
ATOM 1271 N N . ARG A 1 185 ? -0.616 -22.076 23.781 1.00 47.55 432 ARG A N 1
ATOM 1272 C CA . ARG A 1 185 ? -1.982 -22.375 24.222 1.00 50.86 432 ARG A CA 1
ATOM 1273 C C . ARG A 1 185 ? -2.602 -23.407 23.285 1.00 50.56 432 ARG A C 1
ATOM 1274 O O . ARG A 1 185 ? -2.877 -24.529 23.682 1.00 50.92 432 ARG A O 1
ATOM 1282 N N . LEU A 1 186 ? -2.804 -23.024 22.031 1.00 51.08 433 LEU A N 1
ATOM 1283 C CA . LEU A 1 186 ? -3.278 -23.960 21.025 1.00 51.60 433 LEU A CA 1
ATOM 1284 C C . LEU A 1 186 ? -2.519 -25.295 21.134 1.00 53.28 433 LEU A C 1
ATOM 1285 O O . LEU A 1 186 ? -3.138 -26.360 21.208 1.00 53.29 433 LEU A O 1
ATOM 1290 N N . ARG A 1 187 ? -1.186 -25.215 21.145 1.00 53.81 434 ARG A N 1
ATOM 1291 C CA . ARG A 1 187 ? -0.287 -26.355 21.398 1.00 54.53 434 ARG A CA 1
ATOM 1292 C C . ARG A 1 187 ? 0.513 -26.801 20.176 1.00 54.62 434 ARG A C 1
ATOM 1293 O O . ARG A 1 187 ? 1.670 -27.213 20.302 1.00 54.17 434 ARG A O 1
ATOM 1301 N N . GLY B 1 4 ? 15.529 27.809 -7.436 1.00 49.43 251 GLY B N 1
ATOM 1302 C CA . GLY B 1 4 ? 14.182 27.181 -7.604 1.00 48.69 251 GLY B CA 1
ATOM 1303 C C . GLY B 1 4 ? 14.237 25.812 -8.266 1.00 48.11 251 GLY B C 1
ATOM 1304 O O . GLY B 1 4 ? 13.809 24.809 -7.686 1.00 49.07 251 GLY B O 1
ATOM 1305 N N . ASP B 1 5 ? 14.746 25.780 -9.496 1.00 45.86 252 ASP B N 1
ATOM 1306 C CA . ASP B 1 5 ? 14.979 24.532 -10.237 1.00 41.91 252 ASP B CA 1
ATOM 1307 C C . ASP B 1 5 ? 16.312 24.670 -10.991 1.00 39.79 252 ASP B C 1
ATOM 1308 O O . ASP B 1 5 ? 16.409 25.313 -12.038 1.00 36.63 252 ASP B O 1
ATOM 1313 N N . ARG B 1 6 ? 17.333 24.066 -10.400 1.00 36.17 253 ARG B N 1
ATOM 1314 C CA A ARG B 1 6 ? 18.704 24.097 -10.880 0.70 37.08 253 ARG B CA 1
ATOM 1315 C CA B ARG B 1 6 ? 18.692 24.170 -10.914 0.30 36.04 253 ARG B CA 1
ATOM 1316 C C . ARG B 1 6 ? 18.851 23.636 -12.349 1.00 34.74 253 ARG B C 1
ATOM 1317 O O . ARG B 1 6 ? 19.824 23.962 -13.031 1.00 35.29 253 ARG B O 1
ATOM 1332 N N . PHE B 1 7 ? 17.885 22.855 -12.826 1.00 32.28 254 PHE B N 1
ATOM 1333 C CA . PHE B 1 7 ? 17.976 22.242 -14.156 1.00 29.61 254 PHE B CA 1
ATOM 1334 C C . PHE B 1 7 ? 17.117 22.944 -15.200 1.00 28.63 254 PHE B C 1
ATOM 1335 O O . PHE B 1 7 ? 16.935 22.424 -16.291 1.00 26.06 254 PHE B O 1
ATOM 1343 N N . TYR B 1 8 ? 16.591 24.119 -14.868 1.00 28.53 255 TYR B N 1
ATOM 1344 C CA . TYR B 1 8 ? 15.637 24.768 -15.764 1.00 27.45 255 TYR B CA 1
ATOM 1345 C C . TYR B 1 8 ? 16.205 25.048 -17.160 1.00 25.38 255 TYR B C 1
ATOM 1346 O O . TYR B 1 8 ? 15.555 24.743 -18.183 1.00 22.40 255 TYR B O 1
ATOM 1355 N N . ASP B 1 9 ? 17.397 25.634 -17.216 1.00 23.12 256 ASP B N 1
ATOM 1356 C CA . ASP B 1 9 ? 17.998 25.932 -18.511 1.00 21.07 256 ASP B CA 1
ATOM 1357 C C . ASP B 1 9 ? 18.254 24.652 -19.284 1.00 18.80 256 ASP B C 1
ATOM 1358 O O . ASP B 1 9 ? 17.936 24.575 -20.440 1.00 18.37 256 ASP B O 1
ATOM 1363 N N . LEU B 1 10 ? 18.830 23.647 -18.629 1.00 19.19 257 LEU B N 1
ATOM 1364 C CA . LEU B 1 10 ? 19.130 22.354 -19.285 1.00 20.30 257 LEU B CA 1
ATOM 1365 C C . LEU B 1 10 ? 17.890 21.713 -19.866 1.00 18.21 257 LEU B C 1
ATOM 1366 O O . LEU B 1 10 ? 17.889 21.254 -21.021 1.00 16.77 257 LEU B O 1
ATOM 1371 N N . ILE B 1 11 ? 16.817 21.717 -19.077 1.00 18.51 258 ILE B N 1
ATOM 1372 C CA . ILE B 1 11 ? 15.575 21.066 -19.474 1.00 19.97 258 ILE B CA 1
ATOM 1373 C C . ILE B 1 11 ? 14.984 21.836 -20.634 1.00 20.34 258 ILE B C 1
ATOM 1374 O O . ILE B 1 11 ? 14.479 21.230 -21.608 1.00 20.42 258 ILE B O 1
ATOM 1379 N N . SER B 1 12 ? 15.108 23.175 -20.570 1.00 19.35 259 SER B N 1
ATOM 1380 C CA A SER B 1 12 ? 14.654 24.034 -21.652 0.50 18.42 259 SER B CA 1
ATOM 1381 C CA B SER B 1 12 ? 14.654 24.043 -21.653 0.50 18.08 259 SER B CA 1
ATOM 1382 C C . SER B 1 12 ? 15.361 23.694 -22.959 1.00 17.63 259 SER B C 1
ATOM 1383 O O . SER B 1 12 ? 14.730 23.612 -23.999 1.00 17.38 259 SER B O 1
ATOM 1388 N N . ALA B 1 13 ? 16.681 23.503 -22.883 1.00 17.99 260 ALA B N 1
ATOM 1389 C CA . ALA B 1 13 ? 17.500 23.210 -24.082 1.00 16.30 260 ALA B CA 1
ATOM 1390 C C . ALA B 1 13 ? 17.086 21.825 -24.598 1.00 18.38 260 ALA B C 1
ATOM 1391 O O . ALA B 1 13 ? 16.963 21.617 -25.807 1.00 16.82 260 ALA B O 1
ATOM 1393 N N . LEU B 1 14 ? 16.825 20.894 -23.672 1.00 15.10 261 LEU B N 1
ATOM 1394 C CA . LEU B 1 14 ? 16.356 19.563 -24.064 1.00 18.04 261 LEU B CA 1
ATOM 1395 C C . LEU B 1 14 ? 15.013 19.644 -24.801 1.00 17.97 261 LEU B C 1
ATOM 1396 O O . LEU B 1 14 ? 14.858 19.064 -25.888 1.00 15.90 261 LEU B O 1
ATOM 1401 N N . HIS B 1 15 ? 14.060 20.375 -24.207 1.00 17.24 262 HIS B N 1
ATOM 1402 C CA . HIS B 1 15 ? 12.749 20.607 -24.803 1.00 19.27 262 HIS B CA 1
ATOM 1403 C C . HIS B 1 15 ? 12.896 21.170 -26.216 1.00 18.90 262 HIS B C 1
ATOM 1404 O O . HIS B 1 15 ? 12.319 20.626 -27.152 1.00 17.32 262 HIS B O 1
ATOM 1411 N N . LYS B 1 16 ? 13.685 22.249 -26.354 1.00 19.10 263 LYS B N 1
ATOM 1412 C CA . LYS B 1 16 ? 13.914 22.874 -27.646 1.00 18.72 263 LYS B CA 1
ATOM 1413 C C . LYS B 1 16 ? 14.479 21.897 -28.680 1.00 19.06 263 LYS B C 1
ATOM 1414 O O . LYS B 1 16 ? 14.129 21.969 -29.868 1.00 20.60 263 LYS B O 1
ATOM 1420 N N . SER B 1 17 ? 15.380 21.016 -28.247 1.00 17.76 264 SER B N 1
ATOM 1421 C CA . SER B 1 17 ? 15.999 20.084 -29.183 1.00 15.20 264 SER B CA 1
ATOM 1422 C C . SER B 1 17 ? 14.987 19.061 -29.622 1.00 16.14 264 SER B C 1
ATOM 1423 O O . SER B 1 17 ? 14.917 18.728 -30.802 1.00 16.97 264 SER B O 1
ATOM 1426 N N . VAL B 1 18 ? 14.194 18.557 -28.679 1.00 16.06 265 VAL B N 1
ATOM 1427 C CA . VAL B 1 18 ? 13.122 17.626 -29.056 1.00 16.41 265 VAL B CA 1
ATOM 1428 C C . VAL B 1 18 ? 12.106 18.284 -30.023 1.00 19.73 265 VAL B C 1
ATOM 1429 O O . VAL B 1 18 ? 11.801 17.749 -31.120 1.00 17.69 265 VAL B O 1
ATOM 1433 N N . ARG B 1 19 ? 11.573 19.436 -29.634 1.00 19.76 266 ARG B N 1
ATOM 1434 C CA . ARG B 1 19 ? 10.635 20.135 -30.524 1.00 22.02 266 ARG B CA 1
ATOM 1435 C C . ARG B 1 19 ? 11.251 20.488 -31.893 1.00 22.86 266 ARG B C 1
ATOM 1436 O O . ARG B 1 19 ? 10.550 20.523 -32.928 1.00 23.29 266 ARG B O 1
ATOM 1444 N N . GLY B 1 20 ? 12.571 20.696 -31.920 1.00 20.53 267 GLY B N 1
ATOM 1445 C CA . GLY B 1 20 ? 13.292 20.961 -33.151 1.00 17.74 267 GLY B CA 1
ATOM 1446 C C . GLY B 1 20 ? 13.785 19.708 -33.862 1.00 20.09 267 GLY B C 1
ATOM 1447 O O . GLY B 1 20 ? 14.596 19.781 -34.774 1.00 19.67 267 GLY B O 1
ATOM 1448 N N . SER B 1 21 ? 13.313 18.545 -33.435 1.00 19.31 268 SER B N 1
ATOM 1449 C CA . SER B 1 21 ? 13.669 17.276 -34.071 1.00 19.08 268 SER B CA 1
ATOM 1450 C C . SER B 1 21 ? 15.175 17.089 -34.172 1.00 17.73 268 SER B C 1
ATOM 1451 O O . SER B 1 21 ? 15.688 16.678 -35.210 1.00 20.19 268 SER B O 1
ATOM 1454 N N . ALA B 1 22 ? 15.881 17.408 -33.096 1.00 16.44 269 ALA B N 1
ATOM 1455 C CA . ALA B 1 22 ? 17.337 17.265 -33.033 1.00 15.47 269 ALA B CA 1
ATOM 1456 C C . ALA B 1 22 ? 17.744 16.221 -31.988 1.00 15.60 269 ALA B C 1
ATOM 1457 O O . ALA B 1 22 ? 18.140 16.560 -30.877 1.00 14.74 269 ALA B O 1
ATOM 1459 N N . PRO B 1 23 ? 17.616 14.938 -32.340 1.00 16.04 270 PRO B N 1
ATOM 1460 C CA . PRO B 1 23 ? 17.815 13.867 -31.336 1.00 15.17 270 PRO B CA 1
ATOM 1461 C C . PRO B 1 23 ? 19.205 13.888 -30.662 1.00 15.65 270 PRO B C 1
ATOM 1462 O O . PRO B 1 23 ? 19.345 13.551 -29.478 1.00 12.86 270 PRO B O 1
ATOM 1466 N N . ASP B 1 24 ? 20.232 14.241 -31.430 1.00 12.45 271 ASP B N 1
ATOM 1467 C CA . ASP B 1 24 ? 21.620 14.265 -30.906 1.00 14.40 271 ASP B CA 1
ATOM 1468 C C . ASP B 1 24 ? 21.776 15.289 -29.797 1.00 15.97 271 ASP B C 1
ATOM 1469 O O . ASP B 1 24 ? 22.323 14.977 -28.732 1.00 12.09 271 ASP B O 1
ATOM 1474 N N . ALA B 1 25 ? 21.323 16.522 -30.060 1.00 13.61 272 ALA B N 1
ATOM 1475 C CA . ALA B 1 25 ? 21.388 17.589 -29.067 1.00 13.53 272 ALA B CA 1
ATOM 1476 C C . ALA B 1 25 ? 20.477 17.236 -27.877 1.00 13.39 272 ALA B C 1
ATOM 1477 O O . ALA B 1 25 ? 20.828 17.486 -26.722 1.00 15.13 272 ALA B O 1
ATOM 1479 N N . ALA B 1 26 ? 19.348 16.576 -28.145 1.00 13.48 273 ALA B N 1
ATOM 1480 C CA . ALA B 1 26 ? 18.446 16.170 -27.036 1.00 16.69 273 ALA B CA 1
ATOM 1481 C C . ALA B 1 26 ? 19.142 15.189 -26.086 1.00 15.36 273 ALA B C 1
ATOM 1482 O O . ALA B 1 26 ? 19.042 15.296 -24.843 1.00 14.05 273 ALA B O 1
ATOM 1484 N N . LEU B 1 27 ? 19.866 14.240 -26.670 1.00 14.85 274 LEU B N 1
ATOM 1485 C CA . LEU B 1 27 ? 20.619 13.266 -25.878 1.00 13.59 274 LEU B CA 1
ATOM 1486 C C . LEU B 1 27 ? 21.731 13.978 -25.092 1.00 14.72 274 LEU B C 1
ATOM 1487 O O . LEU B 1 27 ? 21.956 13.680 -23.910 1.00 10.49 274 LEU B O 1
ATOM 1492 N N . TYR B 1 28 ? 22.422 14.931 -25.736 1.00 15.26 275 TYR B N 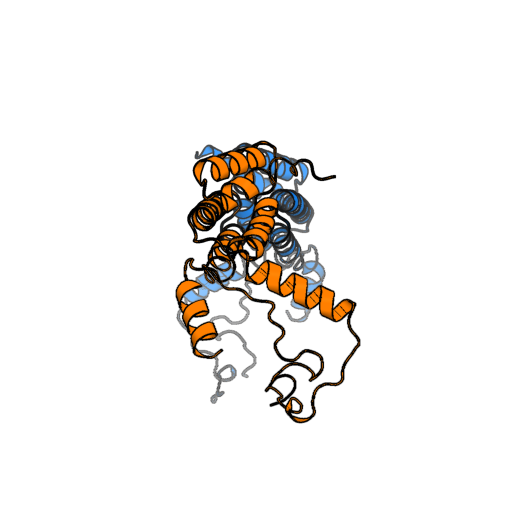1
ATOM 1493 C CA . TYR B 1 28 ? 23.405 15.762 -25.023 1.00 13.37 275 TYR B CA 1
ATOM 1494 C C . TYR B 1 28 ? 22.840 16.469 -23.767 1.00 12.64 275 TYR B C 1
ATOM 1495 O O . TYR B 1 28 ? 23.362 16.289 -22.647 1.00 14.27 275 TYR B O 1
ATOM 1504 N N . TRP B 1 29 ? 21.746 17.214 -23.921 1.00 13.71 276 TRP B N 1
ATOM 1505 C CA . TRP B 1 29 ? 21.144 17.919 -22.798 1.00 14.38 276 TRP B CA 1
ATOM 1506 C C . TRP B 1 29 ? 20.619 16.970 -21.740 1.00 11.98 276 TRP B C 1
ATOM 1507 O O . TRP B 1 29 ? 20.715 17.254 -20.548 1.00 12.00 276 TRP B O 1
ATOM 1518 N N . TYR B 1 30 ? 20.052 15.850 -22.182 1.00 12.93 277 TYR B N 1
ATOM 1519 C CA . TYR B 1 30 ? 19.636 14.780 -21.255 1.00 13.60 277 TYR B CA 1
ATOM 1520 C C . TYR B 1 30 ? 20.843 14.289 -20.447 1.00 12.51 277 TYR B C 1
ATOM 1521 O O . TYR B 1 30 ? 20.799 14.233 -19.208 1.00 13.27 277 TYR B O 1
ATOM 1530 N N . ALA B 1 31 ? 21.906 13.908 -21.136 1.00 10.84 278 ALA B N 1
ATOM 1531 C CA . ALA B 1 31 ? 23.184 13.519 -20.463 1.00 12.58 278 ALA B CA 1
ATOM 1532 C C . ALA B 1 31 ? 23.701 14.595 -19.484 1.00 15.26 278 ALA B C 1
ATOM 1533 O O . ALA B 1 31 ? 24.198 14.295 -18.374 1.00 11.82 278 ALA B O 1
ATOM 1535 N N . ARG B 1 32 ? 23.586 15.861 -19.884 1.00 14.35 279 ARG B N 1
ATOM 1536 C CA . ARG B 1 32 ? 24.048 16.954 -19.033 1.00 13.76 279 ARG B CA 1
ATOM 1537 C C . ARG B 1 32 ? 23.262 17.004 -17.732 1.00 16.07 279 ARG B C 1
ATOM 1538 O O . ARG B 1 32 ? 23.842 17.160 -16.660 1.00 17.43 279 ARG B O 1
ATOM 1546 N N . ILE B 1 33 ? 21.946 16.844 -17.834 1.00 14.31 280 ILE B N 1
ATOM 1547 C CA . ILE B 1 33 ? 21.084 16.824 -16.654 1.00 15.87 280 ILE B CA 1
ATOM 1548 C C . ILE B 1 33 ? 21.471 15.695 -15.704 1.00 14.82 280 ILE B C 1
ATOM 1549 O O . ILE B 1 33 ? 21.594 15.912 -14.491 1.00 13.35 280 ILE B O 1
ATOM 1554 N N . LEU B 1 34 ? 21.660 14.492 -16.246 1.00 15.29 281 LEU B N 1
ATOM 1555 C CA . LEU B 1 34 ? 21.953 13.333 -15.392 1.00 16.73 281 LEU B CA 1
ATOM 1556 C C . LEU B 1 34 ? 23.304 13.554 -14.717 1.00 19.70 281 LEU B C 1
ATOM 1557 O O . LEU B 1 34 ? 23.453 13.366 -13.491 1.00 19.59 281 LEU B O 1
ATOM 1562 N N . THR B 1 35 ? 24.291 13.977 -15.506 1.00 19.67 282 THR B N 1
ATOM 1563 C CA . THR B 1 35 ? 25.637 14.135 -14.939 1.00 22.39 282 THR B CA 1
ATOM 1564 C C . THR B 1 35 ? 25.675 15.299 -13.964 1.00 20.39 282 THR B C 1
ATOM 1565 O O . THR B 1 35 ? 26.551 15.343 -13.115 1.00 25.33 282 THR B O 1
ATOM 1569 N N . ALA B 1 36 ? 24.738 16.235 -14.071 1.00 21.00 283 ALA B N 1
ATOM 1570 C CA . ALA B 1 36 ? 24.648 17.331 -13.078 1.00 21.60 283 ALA B CA 1
ATOM 1571 C C . ALA B 1 36 ? 23.862 16.914 -11.825 1.00 23.62 283 ALA B C 1
ATOM 1572 O O . ALA B 1 36 ? 23.570 17.753 -10.956 1.00 23.25 283 ALA B O 1
ATOM 1574 N N . GLY B 1 37 ? 23.497 15.630 -11.755 1.00 24.51 284 GLY B N 1
ATOM 1575 C CA . GLY B 1 37 ? 22.759 15.082 -10.613 1.00 23.22 284 GLY B CA 1
ATOM 1576 C C . GLY B 1 37 ? 21.249 15.170 -10.721 1.00 21.76 284 GLY B C 1
ATOM 1577 O O . GLY B 1 37 ? 20.533 15.030 -9.717 1.00 22.09 284 GLY B O 1
ATOM 1578 N N . GLY B 1 38 ? 20.735 15.378 -11.934 1.00 19.38 285 GLY B N 1
ATOM 1579 C CA . GLY B 1 38 ? 19.292 15.502 -12.103 1.00 18.30 285 GLY B CA 1
ATOM 1580 C C . GLY B 1 38 ? 18.644 14.132 -12.186 1.00 17.43 285 GLY B C 1
ATOM 1581 O O . GLY B 1 38 ? 19.250 13.151 -12.617 1.00 18.70 285 GLY B O 1
ATOM 1582 N N . ASP B 1 39 ? 17.391 14.063 -11.774 1.00 17.97 286 ASP B N 1
ATOM 1583 C CA . ASP B 1 39 ? 16.726 12.784 -11.655 1.00 17.58 286 ASP B CA 1
ATOM 1584 C C . ASP B 1 39 ? 16.160 12.348 -13.016 1.00 15.35 286 ASP B C 1
ATOM 1585 O O . ASP B 1 39 ? 15.569 13.161 -13.718 1.00 14.96 286 ASP B O 1
ATOM 1590 N N . PRO B 1 40 ? 16.320 11.069 -13.384 1.00 17.42 287 PRO B N 1
ATOM 1591 C CA . PRO B 1 40 ? 15.719 10.595 -14.626 1.00 14.58 287 PRO B CA 1
ATOM 1592 C C . PRO B 1 40 ? 14.192 10.815 -14.683 1.00 15.62 287 PRO B C 1
ATOM 1593 O O . PRO B 1 40 ? 13.661 11.016 -15.764 1.00 14.27 287 PRO B O 1
ATOM 1597 N N . LEU B 1 41 ? 13.496 10.781 -13.545 1.00 14.84 288 LEU B N 1
ATOM 1598 C CA . LEU B 1 41 ? 12.032 10.956 -13.556 1.00 14.55 288 LEU B CA 1
ATOM 1599 C C . LEU B 1 41 ? 11.621 12.426 -13.679 1.00 16.44 288 LEU B C 1
ATOM 1600 O O . LEU B 1 41 ? 10.547 12.733 -14.198 1.00 14.62 288 LEU B O 1
ATOM 1605 N N . TYR B 1 42 ? 12.500 13.326 -13.237 1.00 15.46 289 TYR B N 1
ATOM 1606 C CA . TYR B 1 42 ? 12.350 14.767 -13.458 1.00 18.39 289 TYR B CA 1
ATOM 1607 C C . TYR B 1 42 ? 12.235 14.996 -14.976 1.00 15.68 289 TYR B C 1
ATOM 1608 O O . TYR B 1 42 ? 11.342 15.701 -15.467 1.00 15.63 289 TYR B O 1
ATOM 1617 N N . VAL B 1 43 ? 13.108 14.328 -15.725 1.00 16.71 290 VAL B N 1
ATOM 1618 C CA . VAL B 1 43 ? 13.088 14.389 -17.190 1.00 14.51 290 VAL B CA 1
ATOM 1619 C C . VAL B 1 43 ? 11.882 13.617 -17.749 1.00 15.41 290 VAL B C 1
ATOM 1620 O O . VAL B 1 43 ? 11.176 14.138 -18.618 1.00 15.15 290 VAL B O 1
ATOM 1624 N N . ALA B 1 44 ? 11.622 12.400 -17.236 1.00 13.88 291 ALA B N 1
ATOM 1625 C CA . ALA B 1 44 ? 10.438 11.625 -17.685 1.00 13.95 291 ALA B CA 1
ATOM 1626 C C . ALA B 1 44 ? 9.112 12.390 -17.572 1.00 13.80 291 ALA B C 1
ATOM 1627 O O . ALA B 1 44 ? 8.262 12.319 -18.463 1.00 13.54 291 ALA B O 1
ATOM 1629 N N . ARG B 1 45 ? 8.918 13.126 -16.492 1.00 14.57 292 ARG B N 1
ATOM 1630 C CA . ARG B 1 45 ? 7.698 13.892 -16.353 1.00 13.02 292 ARG B CA 1
ATOM 1631 C C . ARG B 1 45 ? 7.640 14.976 -17.419 1.00 17.47 292 ARG B C 1
ATOM 1632 O O . ARG B 1 45 ? 6.566 15.260 -17.957 1.00 17.32 292 ARG B O 1
ATOM 1640 N N . ARG B 1 46 ? 8.791 15.588 -17.717 1.00 13.94 293 ARG B N 1
ATOM 1641 C CA . ARG B 1 46 ? 8.783 16.644 -18.711 1.00 17.15 293 ARG B CA 1
ATOM 1642 C C . ARG B 1 46 ? 8.629 16.062 -20.122 1.00 14.48 293 ARG B C 1
ATOM 1643 O O . ARG B 1 46 ? 8.016 16.687 -20.982 1.00 18.62 293 ARG B O 1
ATOM 1651 N N . LEU B 1 47 ? 9.095 14.833 -20.335 1.00 14.69 294 LEU B N 1
ATOM 1652 C CA . LEU B 1 47 ? 8.850 14.120 -21.609 1.00 16.02 294 LEU B CA 1
ATOM 1653 C C . LEU B 1 47 ? 7.374 13.886 -21.885 1.00 17.47 294 LEU B C 1
ATOM 1654 O O . LEU B 1 47 ? 6.923 14.014 -23.021 1.00 16.30 294 LEU B O 1
ATOM 1659 N N . LEU B 1 48 ? 6.630 13.514 -20.850 1.00 15.99 295 LEU B N 1
ATOM 1660 C CA . LEU B 1 48 ? 5.197 13.367 -20.977 1.00 16.09 295 LEU B CA 1
ATOM 1661 C C . LEU B 1 48 ? 4.593 14.716 -21.348 1.00 15.75 295 LEU B C 1
ATOM 1662 O O . LEU B 1 48 ? 3.683 14.775 -22.169 1.00 18.44 295 LEU B O 1
ATOM 1667 N N . ALA B 1 49 ? 5.080 15.801 -20.746 1.00 17.00 296 ALA B N 1
ATOM 1668 C CA . ALA B 1 49 ? 4.526 17.115 -21.082 1.00 18.48 296 ALA B CA 1
ATOM 1669 C C . ALA B 1 49 ? 4.829 17.445 -22.551 1.00 21.41 296 ALA B C 1
ATOM 1670 O O . ALA B 1 49 ? 3.987 17.991 -23.260 1.00 21.19 296 ALA B O 1
ATOM 1672 N N . ILE B 1 50 ? 6.017 17.083 -23.021 1.00 21.08 297 ILE B N 1
ATOM 1673 C CA . ILE B 1 50 ? 6.373 17.299 -24.438 1.00 21.84 297 ILE B CA 1
ATOM 1674 C C . ILE B 1 50 ? 5.502 16.469 -25.401 1.00 22.61 297 ILE B C 1
ATOM 1675 O O . ILE B 1 50 ? 5.018 16.973 -26.411 1.00 25.57 297 ILE B O 1
ATOM 1680 N N . ALA B 1 51 ? 5.264 15.203 -25.099 1.00 23.73 298 ALA B N 1
ATOM 1681 C CA . ALA B 1 51 ? 4.289 14.455 -25.866 1.00 23.83 298 ALA B CA 1
ATOM 1682 C C . ALA B 1 51 ? 2.929 15.203 -26.070 1.00 27.68 298 ALA B C 1
ATOM 1683 O O . ALA B 1 51 ? 2.359 15.200 -27.177 1.00 27.71 298 ALA B O 1
ATOM 1685 N N . SER B 1 52 ? 2.413 15.830 -25.017 1.00 24.82 299 SER B N 1
ATOM 1686 C CA . SER B 1 52 ? 1.117 16.512 -25.096 1.00 28.01 299 SER B CA 1
ATOM 1687 C C . SER B 1 52 ? 1.213 17.832 -25.825 1.00 28.90 299 SER B C 1
ATOM 1688 O O . SER B 1 52 ? 0.345 18.177 -26.629 1.00 31.30 299 SER B O 1
ATOM 1691 N N . GLU B 1 53 ? 2.281 18.566 -25.556 1.00 27.44 300 GLU B N 1
ATOM 1692 C CA . GLU B 1 53 ? 2.410 19.929 -26.037 1.00 28.66 300 GLU B CA 1
ATOM 1693 C C . GLU B 1 53 ? 2.914 20.036 -27.472 1.00 26.30 300 GLU B C 1
ATOM 1694 O O . GLU B 1 53 ? 2.454 20.906 -28.229 1.00 23.53 300 GLU B O 1
ATOM 1700 N N . ASP B 1 54 ? 3.848 19.163 -27.859 1.00 23.02 301 ASP B N 1
ATOM 1701 C CA . ASP B 1 54 ? 4.573 19.337 -29.120 1.00 21.70 301 ASP B CA 1
ATOM 1702 C C . ASP B 1 54 ? 4.328 18.243 -30.148 1.00 22.40 301 ASP B C 1
ATOM 1703 O O . ASP B 1 54 ? 4.567 18.446 -31.336 1.00 21.09 301 ASP B O 1
ATOM 1708 N N . VAL B 1 55 ? 3.909 17.063 -29.691 1.00 18.75 302 VAL B N 1
ATOM 1709 C CA . VAL B 1 55 ? 3.628 15.957 -30.630 1.00 17.98 302 VAL B CA 1
ATOM 1710 C C . VAL B 1 55 ? 2.122 15.808 -30.801 1.00 18.94 302 VAL B C 1
ATOM 1711 O O . VAL B 1 55 ? 1.584 15.784 -31.938 1.00 18.27 302 VAL B O 1
ATOM 1715 N N . GLY B 1 56 ? 1.429 15.761 -29.669 1.00 16.09 303 GLY B N 1
ATOM 1716 C CA . GLY B 1 56 ? -0.025 15.599 -29.668 1.00 17.67 303 GLY B CA 1
ATOM 1717 C C . GLY B 1 56 ? -0.552 14.545 -30.640 1.00 19.62 303 GLY B C 1
ATOM 1718 O O . GLY B 1 56 ? -0.008 13.435 -30.727 1.00 17.21 303 GLY B O 1
ATOM 1719 N N . ASN B 1 57 ? -1.618 14.890 -31.367 1.00 19.19 304 ASN B N 1
ATOM 1720 C CA . ASN B 1 57 ? -2.293 13.919 -32.239 1.00 19.73 304 ASN B CA 1
ATOM 1721 C C . ASN B 1 57 ? -1.603 13.637 -33.556 1.00 19.39 304 ASN B C 1
ATOM 1722 O O . ASN B 1 57 ? -2.101 12.846 -34.365 1.00 19.11 304 ASN B O 1
ATOM 1727 N N . ALA B 1 58 ? -0.453 14.266 -33.781 1.00 19.40 305 ALA B N 1
ATOM 1728 C CA . ALA B 1 58 ? 0.379 13.869 -34.923 1.00 17.90 305 ALA B CA 1
ATOM 1729 C C . ALA B 1 58 ? 0.905 12.435 -34.700 1.00 21.63 305 ALA B C 1
ATOM 1730 O O . ALA B 1 58 ? 1.077 11.656 -35.651 1.00 18.39 305 ALA B O 1
ATOM 1732 N N . ASP B 1 59 ? 1.125 12.070 -33.431 1.00 19.00 306 ASP B N 1
ATOM 1733 C CA . ASP B 1 59 ? 1.484 10.681 -33.107 1.00 17.43 306 ASP B CA 1
ATOM 1734 C C . ASP B 1 59 ? 0.864 10.346 -31.760 1.00 18.29 306 ASP B C 1
ATOM 1735 O O . ASP B 1 59 ? 1.471 10.576 -30.715 1.00 19.03 306 ASP B O 1
ATOM 1740 N N . PRO B 1 60 ? -0.371 9.843 -31.776 1.00 20.37 307 PRO B N 1
ATOM 1741 C CA . PRO B 1 60 ? -1.034 9.566 -30.509 1.00 23.63 307 PRO B CA 1
ATOM 1742 C C . PRO B 1 60 ? -0.388 8.418 -29.696 1.00 25.82 307 PRO B C 1
ATOM 1743 O O . PRO B 1 60 ? -0.665 8.289 -28.521 1.00 29.64 307 PRO B O 1
ATOM 1747 N N . ARG B 1 61 ? 0.486 7.619 -30.297 1.00 25.02 308 ARG B N 1
ATOM 1748 C CA . ARG B 1 61 ? 1.204 6.591 -29.544 1.00 27.31 308 ARG B CA 1
ATOM 1749 C C . ARG B 1 61 ? 2.404 7.105 -28.751 1.00 25.57 308 ARG B C 1
ATOM 1750 O O . ARG B 1 61 ? 2.944 6.358 -27.953 1.00 25.00 308 ARG B O 1
ATOM 1758 N N . ALA B 1 62 ? 2.822 8.362 -28.969 1.00 23.11 309 ALA B N 1
ATOM 1759 C CA . ALA B 1 62 ? 4.008 8.926 -28.295 1.00 23.40 309 ALA B CA 1
ATOM 1760 C C . ALA B 1 62 ? 3.901 8.899 -26.759 1.00 21.13 309 ALA B C 1
ATOM 1761 O O . ALA B 1 62 ? 4.880 8.678 -26.071 1.00 19.12 309 ALA B O 1
ATOM 1763 N N . MET B 1 63 ? 2.705 9.170 -26.248 1.00 19.91 310 MET B N 1
ATOM 1764 C CA A MET B 1 63 ? 2.406 9.156 -24.818 0.70 19.31 310 MET B CA 1
ATOM 1765 C CA B MET B 1 63 ? 2.517 9.171 -24.811 0.30 17.91 310 MET B CA 1
ATOM 1766 C C . MET B 1 63 ? 2.781 7.774 -24.274 1.00 17.37 310 MET B C 1
ATOM 1767 O O . MET B 1 63 ? 3.474 7.642 -23.272 1.00 15.03 310 MET B O 1
ATOM 1776 N N . GLN B 1 64 ? 2.305 6.730 -24.962 1.00 16.08 311 GLN B N 1
ATOM 1777 C CA . GLN B 1 64 ? 2.577 5.370 -24.517 1.00 18.08 311 GLN B CA 1
ATOM 1778 C C . GLN B 1 64 ? 4.073 5.027 -24.533 1.00 15.61 311 GLN B C 1
ATOM 1779 O O . GLN B 1 64 ? 4.526 4.265 -23.708 1.00 15.25 311 GLN B O 1
ATOM 1785 N N . VAL B 1 65 ? 4.839 5.567 -25.471 1.00 15.33 312 VAL B N 1
ATOM 1786 C CA . VAL B 1 65 ? 6.276 5.236 -25.515 1.00 14.31 312 VAL B CA 1
ATOM 1787 C C . VAL B 1 65 ? 6.927 5.836 -24.284 1.00 15.31 312 VAL B C 1
ATOM 1788 O O . VAL B 1 65 ? 7.719 5.187 -23.599 1.00 13.85 312 VAL B O 1
ATOM 1792 N N . ALA B 1 66 ? 6.571 7.077 -23.977 1.00 14.07 313 ALA B N 1
ATOM 1793 C CA . ALA B 1 66 ? 7.142 7.735 -22.823 1.00 14.85 313 ALA B CA 1
ATOM 1794 C C . ALA B 1 66 ? 6.716 7.043 -21.519 1.00 15.62 313 ALA B C 1
ATOM 1795 O O . ALA B 1 66 ? 7.538 6.874 -20.616 1.00 13.75 313 ALA B O 1
ATOM 1797 N N . LEU B 1 67 ? 5.454 6.610 -21.418 1.00 14.09 314 LEU B N 1
ATOM 1798 C CA . LEU B 1 67 ? 5.002 5.901 -20.196 1.00 14.34 314 LEU B CA 1
ATOM 1799 C C . LEU B 1 67 ? 5.707 4.560 -20.072 1.00 13.14 314 LEU B C 1
ATOM 1800 O O . LEU B 1 67 ? 6.042 4.140 -18.987 1.00 12.48 314 LEU B O 1
ATOM 1805 N N . ALA B 1 68 ? 5.929 3.877 -21.198 1.00 11.77 315 ALA B N 1
ATOM 1806 C CA . ALA B 1 68 ? 6.618 2.601 -21.172 1.00 11.30 315 ALA B CA 1
ATOM 1807 C C . ALA B 1 68 ? 8.081 2.742 -20.721 1.00 13.69 315 ALA B C 1
ATOM 1808 O O . ALA B 1 68 ? 8.570 1.935 -19.921 1.00 14.38 315 ALA B O 1
ATOM 1810 N N . ALA B 1 69 ? 8.764 3.7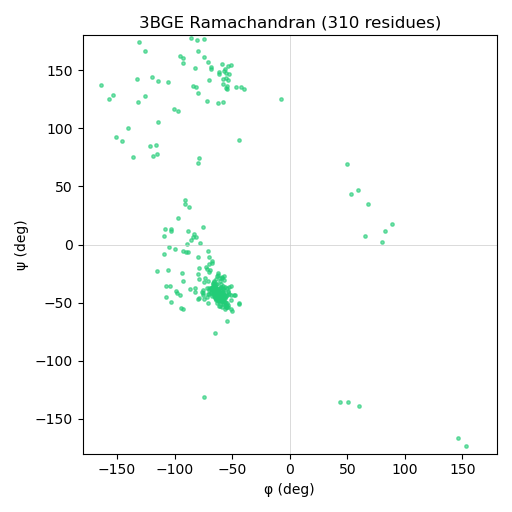91 -21.172 1.00 11.26 316 ALA B N 1
ATOM 1811 C CA . ALA B 1 69 ? 10.099 4.102 -20.635 1.00 12.86 316 ALA B CA 1
ATOM 1812 C C . ALA B 1 69 ? 10.112 4.279 -19.097 1.00 13.08 316 ALA B C 1
ATOM 1813 O O . ALA B 1 69 ? 10.974 3.710 -18.371 1.00 12.68 316 ALA B O 1
ATOM 1815 N N . TRP B 1 70 ? 9.139 5.037 -18.600 1.00 14.43 317 TRP B N 1
ATOM 1816 C CA . TRP B 1 70 ? 8.967 5.204 -17.158 1.00 12.65 317 TRP B CA 1
ATOM 1817 C C . TRP B 1 70 ? 8.700 3.866 -16.453 1.00 14.13 317 TRP B C 1
ATOM 1818 O O . TRP B 1 70 ? 9.250 3.599 -15.364 1.00 14.23 317 TRP B O 1
ATOM 1829 N N . ASP B 1 71 ? 7.869 3.016 -17.054 1.00 14.62 318 ASP B N 1
ATOM 1830 C CA . ASP B 1 71 ? 7.626 1.680 -16.496 1.00 15.52 318 ASP B CA 1
ATOM 1831 C C . ASP B 1 71 ? 8.905 0.850 -16.407 1.00 16.43 318 ASP B C 1
ATOM 1832 O O . ASP B 1 71 ? 9.075 0.066 -15.492 1.00 14.99 318 ASP B O 1
ATOM 1837 N N . CYS B 1 72 ? 9.796 0.992 -17.379 1.00 16.10 319 CYS B N 1
ATOM 1838 C CA A CYS B 1 72 ? 11.085 0.306 -17.315 0.70 17.29 319 CYS B CA 1
ATOM 1839 C CA B CYS B 1 72 ? 11.072 0.294 -17.309 0.30 16.09 319 CYS B CA 1
ATOM 1840 C C . CYS B 1 72 ? 11.902 0.740 -16.109 1.00 16.98 319 CYS B C 1
ATOM 1841 O O . CYS B 1 72 ? 12.507 -0.081 -15.434 1.00 16.43 319 CYS B O 1
ATOM 1846 N N . PHE B 1 73 ? 11.937 2.048 -15.859 1.00 13.24 320 PHE B N 1
ATOM 1847 C CA . PHE B 1 73 ? 12.622 2.615 -14.706 1.00 14.25 320 PHE B CA 1
ATOM 1848 C C . PHE B 1 73 ? 12.045 2.025 -13.416 1.00 14.38 320 PHE B C 1
ATOM 1849 O O . PHE B 1 73 ? 12.788 1.594 -12.506 1.00 13.76 320 PHE B O 1
ATOM 1857 N N . THR B 1 74 ? 10.717 1.987 -13.355 1.00 15.28 321 THR B N 1
ATOM 1858 C CA . THR B 1 74 ? 9.980 1.535 -12.167 1.00 18.66 321 THR B CA 1
ATOM 1859 C C . THR B 1 74 ? 10.154 0.054 -11.818 1.00 16.34 321 THR B C 1
ATOM 1860 O O . THR B 1 74 ? 10.123 -0.339 -10.641 1.00 20.99 321 THR B O 1
ATOM 1864 N N . ARG B 1 75 ? 10.333 -0.755 -12.849 1.00 15.38 322 ARG B N 1
ATOM 1865 C CA . ARG B 1 75 ? 10.453 -2.212 -12.723 1.00 15.44 322 ARG B CA 1
ATOM 1866 C C . ARG B 1 75 ? 11.857 -2.771 -12.735 1.00 16.14 322 ARG B C 1
ATOM 1867 O O . ARG B 1 75 ? 12.141 -3.720 -12.015 1.00 18.11 322 ARG B O 1
ATOM 1875 N N . VAL B 1 76 ? 12.727 -2.234 -13.586 1.00 14.64 323 VAL B N 1
ATOM 1876 C CA . VAL B 1 76 ? 14.087 -2.762 -13.727 1.00 14.88 323 VAL B CA 1
ATOM 1877 C C . VAL B 1 76 ? 15.025 -1.957 -12.822 1.00 17.17 323 VAL B C 1
ATOM 1878 O O . VAL B 1 76 ? 15.715 -2.542 -11.955 1.00 16.51 323 VAL B O 1
ATOM 1882 N N . GLY B 1 77 ? 15.017 -0.626 -13.000 1.00 15.47 324 GLY B N 1
ATOM 1883 C CA . GLY B 1 77 ? 15.779 0.271 -12.152 1.00 16.19 324 GLY B CA 1
ATOM 1884 C C . GLY B 1 77 ? 16.325 1.504 -12.858 1.00 15.40 324 GLY B C 1
ATOM 1885 O O . GLY B 1 77 ? 15.968 1.818 -14.001 1.00 15.02 324 GLY B O 1
ATOM 1886 N N . ALA B 1 78 ? 17.245 2.169 -12.184 1.00 12.56 325 ALA B N 1
ATOM 1887 C CA . ALA B 1 78 ? 17.651 3.503 -12.583 1.00 14.42 325 ALA B CA 1
ATOM 1888 C C . ALA B 1 78 ? 18.448 3.478 -13.893 1.00 16.74 325 ALA B C 1
ATOM 1889 O O . ALA B 1 78 ? 18.257 4.331 -14.770 1.00 17.89 325 ALA B O 1
ATOM 1891 N N . TYR B 1 79 ? 19.304 2.470 -14.048 1.00 16.25 326 TYR B N 1
ATOM 1892 C CA . TYR B 1 79 ? 20.239 2.470 -15.139 1.00 17.70 326 TYR B CA 1
ATOM 1893 C C . TYR B 1 79 ? 19.611 2.029 -16.434 1.00 16.24 326 TYR B C 1
ATOM 1894 O O . TYR B 1 79 ? 19.809 2.677 -17.459 1.00 16.30 326 TYR B O 1
ATOM 1903 N N . GLU B 1 80 ? 18.856 0.943 -16.394 1.00 14.87 327 GLU B N 1
ATOM 1904 C CA . GLU B 1 80 ? 18.043 0.563 -17.570 1.00 17.81 327 GLU B CA 1
ATOM 1905 C C . GLU B 1 80 ? 16.928 1.603 -17.816 1.00 17.27 327 GLU B C 1
ATOM 1906 O O . GLU B 1 80 ? 16.563 1.871 -18.966 1.00 15.47 327 GLU B O 1
ATOM 1912 N N . GLY B 1 81 ? 16.394 2.191 -16.738 1.00 13.99 328 GLY B N 1
ATOM 1913 C CA . GLY B 1 81 ? 15.444 3.299 -16.836 1.00 12.53 328 GLY B CA 1
ATOM 1914 C C . GLY B 1 81 ? 15.990 4.443 -17.668 1.00 14.71 328 GLY B C 1
ATOM 1915 O O . GLY B 1 81 ? 15.331 4.905 -18.601 1.00 14.03 328 GLY B O 1
ATOM 1916 N N . GLU B 1 82 ? 17.210 4.879 -17.344 1.00 14.73 329 GLU B N 1
ATOM 1917 C CA . GLU B 1 82 ? 17.915 5.939 -18.089 1.00 15.91 329 GLU B CA 1
ATOM 1918 C C . GLU B 1 82 ? 17.957 5.671 -19.584 1.00 13.03 329 GLU B C 1
ATOM 1919 O O . GLU B 1 82 ? 17.661 6.554 -20.394 1.00 15.64 329 GLU B O 1
ATOM 1925 N N . ARG B 1 83 ? 18.326 4.449 -19.923 1.00 12.67 330 ARG B N 1
ATOM 1926 C CA . ARG B 1 83 ? 18.386 3.966 -21.302 1.00 16.35 330 ARG B CA 1
ATOM 1927 C C . ARG B 1 83 ? 17.020 3.952 -21.976 1.00 16.66 330 ARG B C 1
ATOM 1928 O O . ARG B 1 83 ? 16.907 4.371 -23.098 1.00 17.29 330 ARG B O 1
ATOM 1936 N N . ALA B 1 84 ? 15.980 3.477 -21.300 1.00 16.02 331 ALA B N 1
ATOM 1937 C CA . ALA B 1 84 ? 14.637 3.533 -21.887 1.00 13.16 331 ALA B CA 1
ATOM 1938 C C . ALA B 1 84 ? 14.150 4.977 -22.123 1.00 12.38 331 ALA B C 1
ATOM 1939 O O . ALA B 1 84 ? 13.478 5.269 -23.137 1.00 10.29 331 ALA B O 1
ATOM 1941 N N . ILE B 1 85 ? 14.427 5.863 -21.175 1.00 8.78 332 ILE B N 1
ATOM 1942 C CA . ILE B 1 85 ? 14.065 7.281 -21.302 1.00 10.41 332 ILE B CA 1
ATOM 1943 C C . ILE B 1 85 ? 14.856 7.933 -22.459 1.00 12.45 332 ILE B C 1
ATOM 1944 O O . ILE B 1 85 ? 14.318 8.775 -23.194 1.00 12.01 332 ILE B O 1
ATOM 1949 N N . ALA B 1 86 ? 16.112 7.508 -22.656 1.00 13.54 333 ALA B N 1
ATOM 1950 C CA . ALA B 1 86 ? 16.851 7.936 -23.862 1.00 14.95 333 ALA B CA 1
ATOM 1951 C C . ALA B 1 86 ? 16.162 7.521 -25.157 1.00 15.09 333 ALA B C 1
ATOM 1952 O O . ALA B 1 86 ? 16.029 8.334 -26.092 1.00 15.75 333 ALA B O 1
ATOM 1954 N N . GLN B 1 87 ? 15.737 6.252 -25.228 1.00 13.33 334 GLN B N 1
ATOM 1955 C CA . GLN B 1 87 ? 14.943 5.784 -26.346 1.00 14.05 334 GLN B CA 1
ATOM 1956 C C . GLN B 1 87 ? 13.674 6.629 -26.549 1.00 16.54 334 GLN B C 1
ATOM 1957 O O . GLN B 1 87 ? 13.329 6.964 -27.704 1.00 13.67 334 GLN B O 1
ATOM 1963 N N . ALA B 1 88 ? 12.967 6.945 -25.458 1.00 12.70 335 ALA B N 1
ATOM 1964 C CA . ALA B 1 88 ? 11.816 7.876 -25.558 1.00 13.21 335 ALA B CA 1
ATOM 1965 C C . ALA B 1 88 ? 12.201 9.253 -26.102 1.00 13.97 335 ALA B C 1
ATOM 1966 O O . ALA B 1 88 ? 11.451 9.838 -26.900 1.00 14.43 335 ALA B O 1
ATOM 1968 N N . ILE B 1 89 ? 13.322 9.796 -25.637 1.00 15.65 336 ILE B N 1
ATOM 1969 C CA . ILE B 1 89 ? 13.777 11.124 -26.119 1.00 14.43 336 ILE B CA 1
ATOM 1970 C C . ILE B 1 89 ? 13.985 11.086 -27.623 1.00 15.47 336 ILE B C 1
ATOM 1971 O O . ILE B 1 89 ? 13.546 11.990 -28.358 1.00 14.83 336 ILE B O 1
ATOM 1976 N N . ILE B 1 90 ? 14.639 10.030 -28.086 1.00 14.62 337 ILE B N 1
ATOM 1977 C CA . ILE B 1 90 ? 14.890 9.922 -29.525 1.00 16.05 337 ILE B CA 1
ATOM 1978 C C . ILE B 1 90 ? 13.575 9.772 -30.310 1.00 14.45 337 ILE B C 1
ATOM 1979 O O . ILE B 1 90 ? 13.369 10.405 -31.369 1.00 16.32 337 ILE B O 1
ATOM 1984 N N . TYR B 1 91 ? 12.679 8.937 -29.802 1.00 15.75 338 TYR B N 1
ATOM 1985 C CA . TYR B 1 91 ? 11.361 8.759 -30.431 1.00 16.58 338 TYR B CA 1
ATOM 1986 C C . TYR B 1 91 ? 10.612 10.073 -30.590 1.00 16.51 338 TYR B C 1
ATOM 1987 O O . TYR B 1 91 ? 10.121 10.381 -31.697 1.00 18.58 338 TYR B O 1
ATOM 1996 N N . LEU B 1 92 ? 10.494 10.839 -29.498 1.00 14.58 339 LEU B N 1
ATOM 1997 C CA . LEU B 1 92 ? 9.806 12.135 -29.538 1.00 13.00 339 LEU B CA 1
ATOM 1998 C C . LEU B 1 92 ? 10.534 13.133 -30.457 1.00 14.42 339 LEU B C 1
ATOM 1999 O O . LEU B 1 92 ? 9.887 13.871 -31.214 1.00 13.80 339 LEU B O 1
ATOM 2004 N N . SER B 1 93 ? 11.873 13.096 -30.459 1.00 11.76 340 SER B N 1
ATOM 2005 C CA . SER B 1 93 ? 12.670 13.941 -31.369 1.00 11.71 340 SER B CA 1
ATOM 2006 C C . SER B 1 93 ? 12.372 13.721 -32.841 1.00 12.59 340 SER B C 1
ATOM 2007 O O . SER B 1 93 ? 12.231 14.691 -33.579 1.00 16.71 340 SER B O 1
ATOM 2010 N N . VAL B 1 94 ? 12.284 12.467 -33.263 1.00 13.76 341 VAL B N 1
ATOM 2011 C CA . VAL B 1 94 ? 12.020 12.157 -34.672 1.00 18.08 341 VAL B CA 1
ATOM 2012 C C . VAL B 1 94 ? 10.525 12.073 -35.001 1.00 17.77 341 VAL B C 1
ATOM 2013 O O . VAL B 1 94 ? 10.180 11.941 -36.155 1.00 20.03 341 VAL B O 1
ATOM 2017 N N . ALA B 1 95 ? 9.638 12.156 -34.002 1.00 16.71 342 ALA B N 1
ATOM 2018 C CA . ALA B 1 95 ? 8.178 12.036 -34.254 1.00 16.10 342 ALA B CA 1
ATOM 2019 C C . ALA B 1 95 ? 7.669 13.235 -35.042 1.00 15.96 342 ALA B C 1
ATOM 2020 O O . ALA B 1 95 ? 8.228 14.336 -34.910 1.00 16.09 342 ALA B O 1
ATOM 2022 N N . PRO B 1 96 ? 6.584 13.054 -35.827 1.00 17.86 343 PRO B N 1
ATOM 2023 C CA . PRO B 1 96 ? 5.970 14.254 -36.438 1.00 20.11 343 PRO B CA 1
ATOM 2024 C C . PRO B 1 96 ? 5.481 15.173 -35.303 1.00 20.39 343 PRO B C 1
ATOM 2025 O O . PRO B 1 96 ? 5.128 14.683 -34.234 1.00 20.70 343 PRO B O 1
ATOM 2029 N N . LYS B 1 97 ? 5.494 16.482 -35.528 1.00 20.72 344 LYS B N 1
ATOM 2030 C CA . LYS B 1 97 ? 5.197 17.457 -34.462 1.00 22.22 344 LYS B CA 1
ATOM 2031 C C . LYS B 1 97 ? 3.913 18.214 -34.763 1.00 21.32 344 LYS B C 1
ATOM 2032 O O . LYS B 1 97 ? 3.641 18.604 -35.906 1.00 21.38 344 LYS B O 1
ATOM 2038 N N . SER B 1 98 ? 3.139 18.455 -33.718 1.00 20.55 345 SER B N 1
ATOM 2039 C CA . SER B 1 98 ? 1.964 19.297 -33.850 1.00 20.44 345 SER B CA 1
ATOM 2040 C C . SER B 1 98 ? 1.605 19.855 -32.495 1.00 18.79 345 SER B C 1
ATOM 2041 O O . SER B 1 98 ? 1.421 19.103 -31.546 1.00 18.79 345 SER B O 1
ATOM 2044 N N . ASN B 1 99 ? 1.504 21.166 -32.385 1.00 17.28 346 ASN B N 1
ATOM 2045 C CA . ASN B 1 99 ? 0.935 21.672 -31.151 1.00 19.34 346 ASN B CA 1
ATOM 2046 C C . ASN B 1 99 ? -0.568 21.999 -31.242 1.00 17.69 346 ASN B C 1
ATOM 2047 O O . ASN B 1 99 ? -1.077 22.799 -30.453 1.00 18.88 346 ASN B O 1
ATOM 2052 N N . ALA B 1 100 ? -1.273 21.386 -32.195 1.00 16.73 347 ALA B N 1
ATOM 2053 C CA . ALA B 1 100 ? -2.683 21.743 -32.432 1.00 15.91 347 ALA B CA 1
ATOM 2054 C C . ALA B 1 100 ? -3.600 21.371 -31.261 1.00 17.20 347 ALA B C 1
ATOM 2055 O O . ALA B 1 100 ? -4.554 22.090 -30.949 1.00 16.50 347 ALA B O 1
ATOM 2057 N N . VAL B 1 101 ? -3.326 20.246 -30.601 1.00 16.91 348 VAL B N 1
ATOM 2058 C CA . VAL B 1 101 ? -4.229 19.828 -29.546 1.00 18.41 348 VAL B CA 1
ATOM 2059 C C . VAL B 1 101 ? -3.947 20.751 -28.352 1.00 16.93 348 VAL B C 1
ATOM 2060 O O . VAL B 1 101 ? -4.861 21.240 -27.699 1.00 18.36 348 VAL B O 1
ATOM 2064 N N . TYR B 1 102 ? -2.666 20.985 -28.086 1.00 17.41 349 TYR B N 1
ATOM 2065 C CA . TYR B 1 102 ? -2.249 21.880 -27.006 1.00 18.77 349 TYR B CA 1
ATOM 2066 C C . TYR B 1 102 ? -2.953 23.238 -27.091 1.00 18.04 349 TYR B C 1
ATOM 2067 O O . TYR B 1 102 ? -3.603 23.692 -26.127 1.00 17.28 349 TYR B O 1
ATOM 2076 N N . THR B 1 103 ? -2.823 23.893 -28.237 1.00 18.52 350 THR B N 1
ATOM 2077 C CA . THR B 1 103 ? -3.382 25.246 -28.356 1.00 19.10 350 THR B CA 1
ATOM 2078 C C . THR B 1 103 ? -4.918 25.248 -28.395 1.00 18.21 350 THR B C 1
ATOM 2079 O O . THR B 1 103 ? -5.544 26.192 -27.899 1.00 15.60 350 THR B O 1
ATOM 2083 N N . ALA B 1 104 ? -5.514 24.192 -28.957 1.00 16.36 351 ALA B N 1
ATOM 2084 C CA . ALA B 1 104 ? -6.966 24.045 -28.964 1.00 16.34 351 ALA B CA 1
ATOM 2085 C C . ALA B 1 104 ? -7.496 23.981 -27.522 1.00 15.96 351 ALA B C 1
ATOM 2086 O O . ALA B 1 104 ? -8.430 24.708 -27.141 1.00 16.15 351 ALA B O 1
ATOM 2088 N N . PHE B 1 105 ? -6.872 23.149 -26.688 1.00 16.21 352 PHE B N 1
ATOM 2089 C CA . PHE B 1 105 ? -7.353 23.032 -25.321 1.00 16.02 352 PHE B CA 1
ATOM 2090 C C . PHE B 1 105 ? -7.221 24.364 -24.582 1.00 16.63 352 PHE B C 1
ATOM 2091 O O . PHE B 1 105 ? -8.128 24.748 -23.831 1.00 18.54 352 PHE B O 1
ATOM 2099 N N . ASN B 1 106 ? -6.087 25.046 -24.755 1.00 17.21 353 ASN B N 1
ATOM 2100 C CA . ASN B 1 106 ? -5.818 26.295 -24.048 1.00 17.65 353 ASN B CA 1
ATOM 2101 C C . ASN B 1 106 ? -6.862 27.351 -24.383 1.00 18.98 353 ASN B C 1
ATOM 2102 O O . ASN B 1 106 ? -7.338 28.066 -23.505 1.00 16.59 353 ASN B O 1
ATOM 2107 N N . THR B 1 107 ? -7.191 27.448 -25.668 1.00 16.63 354 THR B N 1
ATOM 2108 C CA . THR B 1 107 ? -8.263 28.325 -26.108 1.00 18.93 354 THR B CA 1
ATOM 2109 C C . THR B 1 107 ? -9.618 27.980 -25.504 1.00 17.98 354 THR B C 1
ATOM 2110 O O . THR B 1 107 ? -10.317 28.858 -24.988 1.00 18.64 354 THR B O 1
ATOM 2114 N N . ALA B 1 108 ? -9.986 26.704 -25.563 1.00 16.63 355 ALA B N 1
ATOM 2115 C CA . ALA B 1 108 ? -11.272 26.269 -25.037 1.00 15.31 355 ALA B CA 1
ATOM 2116 C C . ALA B 1 108 ? -11.360 26.632 -23.571 1.00 15.72 355 ALA B C 1
ATOM 2117 O O . ALA B 1 108 ? -12.408 27.117 -23.095 1.00 16.61 355 ALA B O 1
ATOM 2119 N N . LYS B 1 109 ? -10.266 26.404 -22.847 1.00 14.33 356 LYS B N 1
ATOM 2120 C CA . LYS B 1 109 ? -10.264 26.624 -21.407 1.00 15.78 356 LYS B CA 1
ATOM 2121 C C . LYS B 1 109 ? -10.387 28.112 -21.061 1.00 15.65 356 LYS B C 1
ATOM 2122 O O . LYS B 1 109 ? -11.124 28.471 -20.133 1.00 13.48 356 LYS B O 1
ATOM 2128 N N . GLN B 1 110 ? -9.688 28.971 -21.815 1.00 14.54 357 GLN B N 1
ATOM 2129 C CA . GLN B 1 110 ? -9.767 30.413 -21.593 1.00 15.51 357 GLN B CA 1
ATOM 2130 C C . GLN B 1 110 ? -11.181 30.909 -21.913 1.00 17.39 357 GLN B C 1
ATOM 2131 O O . GLN B 1 110 ? -11.766 31.639 -21.122 1.00 19.47 357 GLN B O 1
ATOM 2137 N N . GLN B 1 111 ? -11.769 30.436 -23.010 1.00 18.50 358 GLN B N 1
ATOM 2138 C CA . GLN B 1 111 ? -13.178 30.783 -23.334 1.00 17.08 358 GLN B CA 1
ATOM 2139 C C . GLN B 1 111 ? -14.175 30.335 -22.251 1.00 18.55 358 GLN B C 1
ATOM 2140 O O . GLN B 1 111 ? -15.049 31.110 -21.839 1.00 20.91 358 GLN B O 1
ATOM 2146 N N . ALA B 1 112 ? -14.022 29.128 -21.722 1.00 19.11 359 ALA B N 1
ATOM 2147 C CA . ALA B 1 112 ? -14.891 28.697 -20.616 1.00 20.68 359 ALA B CA 1
ATOM 2148 C C . ALA B 1 112 ? -14.792 29.650 -19.427 1.00 21.00 359 ALA B C 1
ATOM 2149 O O . ALA B 1 112 ? -15.781 29.908 -18.741 1.00 21.88 359 ALA B O 1
ATOM 2151 N N . LYS B 1 113 ? -13.595 30.158 -19.170 1.00 20.38 360 LYS B N 1
ATOM 2152 C CA . LYS B 1 113 ? -13.387 31.002 -17.997 1.00 22.94 360 LYS B CA 1
ATOM 2153 C C . LYS B 1 113 ? -14.048 32.338 -18.200 1.00 23.96 360 LYS B C 1
ATOM 2154 O O . LYS B 1 113 ? -14.609 32.885 -17.265 1.00 23.45 360 LYS B O 1
ATOM 2160 N N . ASP B 1 114 ? -13.985 32.841 -19.431 1.00 20.68 361 ASP B N 1
ATOM 2161 C CA . ASP B 1 114 ? -14.329 34.228 -19.754 1.00 22.24 361 ASP B CA 1
ATOM 2162 C C . ASP B 1 114 ? -15.756 34.432 -20.237 1.00 23.15 361 ASP B C 1
ATOM 2163 O O . ASP B 1 114 ? -16.388 35.415 -19.870 1.00 24.43 361 ASP B O 1
ATOM 2168 N N . LEU B 1 115 ? -16.243 33.559 -21.111 1.00 21.17 362 LEU B N 1
ATOM 2169 C CA . LEU B 1 115 ? -17.577 33.746 -21.713 1.00 19.46 362 LEU B CA 1
ATOM 2170 C C . LEU B 1 115 ? -18.721 33.427 -20.741 1.00 20.40 362 LEU B C 1
ATOM 2171 O O . LEU B 1 115 ? -18.514 32.747 -19.733 1.00 19.93 362 LEU B O 1
ATOM 2176 N N . PRO B 1 116 ? -19.942 33.917 -21.026 1.00 21.96 363 PRO B N 1
ATOM 2177 C CA . PRO B 1 116 ? -21.090 33.609 -20.161 1.00 21.80 363 PRO B CA 1
ATOM 2178 C C . PRO B 1 116 ? -21.325 32.099 -20.010 1.00 22.20 363 PRO B C 1
ATOM 2179 O O . PRO B 1 116 ? -21.013 31.331 -20.919 1.00 21.65 363 PRO B O 1
ATOM 2183 N N . ASP B 1 117 ? -21.853 31.674 -18.864 1.00 23.29 364 ASP B N 1
ATOM 2184 C CA . ASP B 1 117 ? -22.126 30.258 -18.655 1.00 24.36 364 ASP B CA 1
ATOM 2185 C C . ASP B 1 117 ? -23.427 29.818 -19.321 1.00 23.78 364 ASP B C 1
ATOM 2186 O O . ASP B 1 117 ? -24.396 2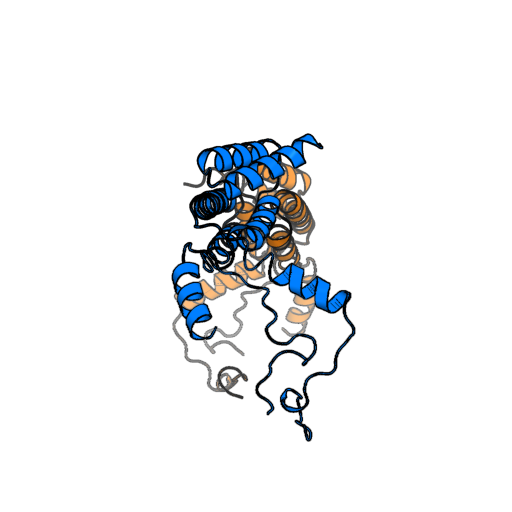9.506 -18.625 1.00 26.39 364 ASP B O 1
ATOM 2191 N N . TYR B 1 118 ? -23.443 29.774 -20.651 1.00 19.72 365 TYR B N 1
ATOM 2192 C CA . TYR B 1 118 ? -24.617 29.332 -21.407 1.00 18.86 365 TYR B CA 1
ATOM 2193 C C . TYR B 1 118 ? -25.161 27.969 -21.001 1.00 21.72 365 TYR B C 1
ATOM 2194 O O . TYR B 1 118 ? -24.391 27.028 -20.723 1.00 17.87 365 TYR B O 1
ATOM 2203 N N . ASP B 1 119 ? -26.494 27.857 -20.998 1.00 21.97 366 ASP B N 1
ATOM 2204 C CA . ASP B 1 119 ? -27.140 26.591 -20.705 1.00 22.98 366 ASP B CA 1
ATOM 2205 C C . ASP B 1 119 ? -26.712 25.514 -21.695 1.00 21.55 366 ASP B C 1
ATOM 2206 O O . ASP B 1 119 ? -26.344 25.806 -22.854 1.00 20.35 366 ASP B O 1
ATOM 2211 N N . VAL B 1 120 ? -26.805 24.258 -21.252 1.00 19.45 367 VAL B N 1
ATOM 2212 C CA . VAL B 1 120 ? -26.669 23.148 -22.209 1.00 19.35 367 VAL B CA 1
ATOM 2213 C C . VAL B 1 120 ? -27.925 23.095 -23.100 1.00 21.15 367 VAL B C 1
ATOM 2214 O O . VAL B 1 120 ? -29.048 22.972 -22.590 1.00 22.85 367 VAL B O 1
ATOM 2218 N N . PRO B 1 121 ? -27.732 23.170 -24.432 1.00 21.18 368 PRO B N 1
ATOM 2219 C CA . PRO B 1 121 ? -28.898 23.136 -25.333 1.00 22.36 368 PRO B CA 1
ATOM 2220 C C . PRO B 1 121 ? -29.740 21.886 -25.028 1.00 25.03 368 PRO B C 1
ATOM 2221 O O . PRO B 1 121 ? -29.180 20.784 -24.880 1.00 25.01 368 PRO B O 1
ATOM 2225 N N . PRO B 1 122 ? -31.078 22.034 -24.915 1.00 26.22 369 PRO B N 1
ATOM 2226 C CA . PRO B 1 122 ? -31.834 20.850 -24.492 1.00 26.28 369 PRO B CA 1
ATOM 2227 C C . PRO B 1 122 ? -31.575 19.562 -25.275 1.00 27.28 369 PRO B C 1
ATOM 2228 O O . PRO B 1 122 ? -31.556 18.484 -24.673 1.00 27.96 369 PRO B O 1
ATOM 2232 N N . HIS B 1 123 ? -31.344 19.652 -26.582 1.00 27.83 370 HIS B N 1
ATOM 2233 C CA . HIS B 1 123 ? -31.115 18.451 -27.381 1.00 30.41 370 HIS B CA 1
ATOM 2234 C C . HIS B 1 123 ? -29.770 17.772 -27.117 1.00 30.81 370 HIS B C 1
ATOM 2235 O O . HIS B 1 123 ? -29.515 16.699 -27.647 1.00 32.26 370 HIS B O 1
ATOM 2242 N N . LEU B 1 124 ? -28.914 18.386 -26.299 1.00 28.85 371 LEU B N 1
ATOM 2243 C CA . LEU B 1 124 ? -27.628 17.764 -25.937 1.00 28.41 371 LEU B CA 1
ATOM 2244 C C . LEU B 1 124 ? -27.681 17.101 -24.570 1.00 27.47 371 LEU B C 1
ATOM 2245 O O . LEU B 1 124 ? -26.728 16.465 -24.145 1.00 27.30 371 LEU B O 1
ATOM 2250 N N . ARG B 1 125 ? -28.810 17.252 -23.889 1.00 27.92 372 ARG B N 1
ATOM 2251 C CA . ARG B 1 125 ? -29.006 16.648 -22.571 1.00 29.19 372 ARG B CA 1
ATOM 2252 C C . ARG B 1 125 ? -29.373 15.153 -22.613 1.00 32.05 372 ARG B C 1
ATOM 2253 O O . ARG B 1 125 ? -29.703 14.592 -23.668 1.00 31.70 372 ARG B O 1
ATOM 2261 N N . ASN B 1 126 ? -29.293 14.505 -21.458 1.00 36.80 373 ASN B N 1
ATOM 2262 C CA . ASN B 1 126 ? -29.551 13.060 -21.378 1.00 42.18 373 ASN B CA 1
ATOM 2263 C C . ASN B 1 126 ? -28.782 12.211 -22.414 1.00 43.81 373 ASN B C 1
ATOM 2264 O O . ASN B 1 126 ? -29.369 11.677 -23.370 1.00 44.78 373 ASN B O 1
ATOM 2269 N N . ALA B 1 127 ? -27.462 12.126 -22.238 1.00 43.51 374 ALA B N 1
ATOM 2270 C CA . ALA B 1 127 ? -26.638 11.160 -22.960 1.00 42.99 374 ALA B CA 1
ATOM 2271 C C . ALA B 1 127 ? -25.691 10.567 -21.944 1.00 43.54 374 ALA B C 1
ATOM 2272 O O . ALA B 1 127 ? -24.505 10.891 -21.926 1.00 43.35 374 ALA B O 1
ATOM 2274 N N . PRO B 1 128 ? -26.227 9.676 -21.095 1.00 44.25 375 PRO B N 1
ATOM 2275 C CA . PRO B 1 128 ? -25.523 9.113 -19.956 1.00 44.58 375 PRO B CA 1
ATOM 2276 C C . PRO B 1 128 ? -24.592 7.983 -20.375 1.00 46.33 375 PRO B C 1
ATOM 2277 O O . PRO B 1 128 ? -24.577 7.589 -21.546 1.00 44.31 375 PRO B O 1
ATOM 2281 N N . THR B 1 129 ? -23.840 7.461 -19.403 1.00 48.15 376 THR B N 1
ATOM 2282 C CA . THR B 1 129 ? -23.000 6.291 -19.602 1.00 49.70 376 THR B CA 1
ATOM 2283 C C . THR B 1 129 ? -23.218 5.258 -18.490 1.00 51.21 376 THR B C 1
ATOM 2284 O O . THR B 1 129 ? -23.934 5.511 -17.513 1.00 52.17 376 THR B O 1
ATOM 2288 N N . ASN B 1 130 ? -22.587 4.096 -18.627 1.00 52.44 377 ASN B N 1
ATOM 2289 C CA . ASN B 1 130 ? -22.825 2.976 -17.716 1.00 53.16 377 ASN B CA 1
ATOM 2290 C C . ASN B 1 130 ? -22.164 3.168 -16.346 1.00 53.23 377 ASN B C 1
ATOM 2291 O O . ASN B 1 130 ? -22.044 2.216 -15.564 1.00 55.11 377 ASN B O 1
ATOM 2296 N N . LEU B 1 131 ? -21.741 4.385 -16.036 1.00 50.49 378 LEU B N 1
ATOM 2297 C CA . LEU B 1 131 ? -20.757 4.544 -14.964 1.00 49.48 378 LEU B CA 1
ATOM 2298 C C . LEU B 1 131 ? -21.187 4.147 -13.540 1.00 49.08 378 LEU B C 1
ATOM 2299 O O . LEU B 1 131 ? -20.774 3.094 -13.032 1.00 49.01 378 LEU B O 1
ATOM 2304 N N . MET B 1 132 ? -21.994 4.994 -12.904 1.00 48.18 379 MET B N 1
ATOM 2305 C CA . MET B 1 132 ? -22.323 4.832 -11.481 1.00 48.59 379 MET B CA 1
ATOM 2306 C C . MET B 1 132 ? -23.261 3.660 -11.167 1.00 45.41 379 MET B C 1
ATOM 2307 O O . MET B 1 132 ? -23.287 3.172 -10.032 1.00 40.44 379 MET B O 1
ATOM 2312 N N . LYS B 1 133 ? -24.008 3.218 -12.187 1.00 42.81 380 LYS B N 1
ATOM 2313 C CA . LYS B 1 133 ? -24.910 2.072 -12.099 1.00 42.54 380 LYS B CA 1
ATOM 2314 C C . LYS B 1 133 ? -25.320 1.552 -13.489 1.00 42.30 380 LYS B C 1
ATOM 2315 O O . LYS B 1 133 ? -25.617 2.339 -14.382 1.00 41.47 380 LYS B O 1
ATOM 2321 N N . GLU B 1 134 ? -25.336 0.230 -13.648 1.00 40.69 381 GLU B N 1
ATOM 2322 C CA . GLU B 1 134 ? -25.654 -0.416 -14.917 1.00 42.42 381 GLU B CA 1
ATOM 2323 C C . GLU B 1 134 ? -26.858 0.174 -15.645 1.00 41.62 381 GLU B C 1
ATOM 2324 O O . GLU B 1 134 ? -27.969 0.135 -15.127 1.00 40.08 381 GLU B O 1
ATOM 2330 N N . ASN B 1 156 ? -25.206 21.565 -34.722 1.00 33.58 403 ASN B N 1
ATOM 2331 C CA . ASN B 1 156 ? -24.455 22.400 -33.786 1.00 31.19 403 ASN B CA 1
ATOM 2332 C C . ASN B 1 156 ? -24.384 21.788 -32.385 1.00 28.18 403 ASN B C 1
ATOM 2333 O O . ASN B 1 156 ? -25.398 21.463 -31.768 1.00 29.19 403 ASN B O 1
ATOM 2338 N N . TYR B 1 157 ? -23.157 21.632 -31.905 1.00 23.37 404 TYR B N 1
ATOM 2339 C CA . TYR B 1 157 ? -22.880 21.094 -30.577 1.00 22.03 404 TYR B CA 1
ATOM 2340 C C . TYR B 1 157 ? -22.456 22.202 -29.584 1.00 20.75 404 TYR B C 1
ATOM 2341 O O . TYR B 1 157 ? -22.251 21.949 -28.387 1.00 20.44 404 TYR B O 1
ATOM 2350 N N . PHE B 1 158 ? -22.361 23.435 -30.065 1.00 17.93 405 PHE B N 1
ATOM 2351 C CA . PHE B 1 158 ? -22.065 24.562 -29.169 1.00 18.30 405 PHE B CA 1
ATOM 2352 C C . PHE B 1 158 ? -23.372 25.223 -28.735 1.00 19.05 405 PHE B C 1
ATOM 2353 O O . PHE B 1 158 ? -24.410 25.057 -29.387 1.00 19.38 405 PHE B O 1
ATOM 2361 N N . PRO B 1 159 ? -23.325 26.013 -27.656 1.00 18.85 406 PRO B N 1
ATOM 2362 C CA . PRO B 1 159 ? -24.457 26.914 -27.484 1.00 17.36 406 PRO B CA 1
ATOM 2363 C C . PRO B 1 159 ? -24.636 27.720 -28.787 1.00 18.22 406 PRO B C 1
ATOM 2364 O O . PRO B 1 159 ? -23.673 27.965 -29.515 1.00 15.70 406 PRO B O 1
ATOM 2368 N N . PRO B 1 160 ? -25.858 28.165 -29.054 1.00 16.27 407 PRO B N 1
ATOM 2369 C CA . PRO B 1 160 ? -26.179 28.959 -30.259 1.00 18.44 407 PRO B CA 1
ATOM 2370 C C . PRO B 1 160 ? -25.240 30.176 -30.484 1.00 15.79 407 PRO B C 1
ATOM 2371 O O . PRO B 1 160 ? -24.811 30.447 -31.617 1.00 19.74 407 PRO B O 1
ATOM 2375 N N . GLU B 1 161 ? -24.948 30.908 -29.412 1.00 18.50 408 GLU B N 1
ATOM 2376 C CA . GLU B 1 161 ? -24.063 32.064 -29.459 1.00 19.23 408 GLU B CA 1
ATOM 2377 C C . GLU B 1 161 ? -22.689 31.693 -29.996 1.00 19.22 408 GLU B C 1
ATOM 2378 O O . GLU B 1 161 ? -22.016 32.531 -30.605 1.00 18.70 408 GLU B O 1
ATOM 2384 N N . LEU B 1 162 ? -22.288 30.434 -29.813 1.00 16.65 409 LEU B N 1
ATOM 2385 C CA . LEU B 1 162 ? -20.934 30.000 -30.166 1.00 16.80 409 LEU B CA 1
ATOM 2386 C C . LEU B 1 162 ? -20.877 29.100 -31.399 1.00 16.24 409 LEU B C 1
ATOM 2387 O O . LEU B 1 162 ? -19.842 28.517 -31.712 1.00 16.97 409 LEU B O 1
ATOM 2392 N N . LYS B 1 163 ? -21.978 29.045 -32.138 1.00 18.35 410 LYS B N 1
ATOM 2393 C CA . LYS B 1 163 ? -22.040 28.297 -33.381 1.00 17.76 410 LYS B CA 1
ATOM 2394 C C . LYS B 1 163 ? -20.822 28.608 -34.232 1.00 17.17 410 LYS B C 1
ATOM 2395 O O . LYS B 1 163 ? -20.455 29.778 -34.392 1.00 18.51 410 LYS B O 1
ATOM 2401 N N . ASP B 1 164 ? -20.228 27.553 -34.797 1.00 20.58 411 ASP B N 1
ATOM 2402 C CA . ASP B 1 164 ? -19.101 27.624 -35.753 1.00 20.05 411 ASP B CA 1
ATOM 2403 C C . ASP B 1 164 ? -17.726 27.845 -35.115 1.00 21.01 411 ASP B C 1
ATOM 2404 O O . ASP B 1 164 ? -16.717 27.954 -35.814 1.00 24.60 411 ASP B O 1
ATOM 2409 N N . THR B 1 165 ? -17.691 27.910 -33.795 1.00 18.96 412 THR B N 1
ATOM 2410 C CA . THR B 1 165 ? -16.438 28.022 -33.080 1.00 18.64 412 THR B CA 1
ATOM 2411 C C . THR B 1 165 ? -15.476 26.870 -33.452 1.00 16.80 412 THR B C 1
ATOM 2412 O O . THR B 1 165 ? -15.873 25.704 -33.511 1.00 16.02 412 THR B O 1
ATOM 2416 N N . GLN B 1 166 ? -14.211 27.199 -33.698 1.00 16.41 413 GLN B N 1
ATOM 2417 C CA . GLN B 1 166 ? -13.198 26.189 -34.001 1.00 19.01 413 GLN B CA 1
ATOM 2418 C C . GLN B 1 166 ? -11.956 26.431 -33.145 1.00 18.71 413 GLN B C 1
ATOM 2419 O O . GLN B 1 166 ? -11.388 27.524 -33.150 1.00 18.22 413 GLN B O 1
ATOM 2425 N N . TYR B 1 167 ? -11.560 25.430 -32.367 1.00 19.50 414 TYR B N 1
ATOM 2426 C CA . TYR B 1 167 ? -10.327 25.527 -31.575 1.00 17.38 414 TYR B CA 1
ATOM 2427 C C . TYR B 1 167 ? -9.195 24.709 -32.203 1.00 16.97 414 TYR B C 1
ATOM 2428 O O . TYR B 1 167 ? -8.020 25.087 -32.120 1.00 15.93 414 TYR B O 1
ATOM 2437 N N . TYR B 1 168 ? -9.564 23.569 -32.797 1.00 14.91 415 TYR B N 1
ATOM 2438 C CA . TYR B 1 168 ? -8.611 22.572 -33.265 1.00 16.43 415 TYR B CA 1
ATOM 2439 C C . TYR B 1 168 ? -8.298 22.686 -34.763 1.00 17.12 415 TYR B C 1
ATOM 2440 O O . TYR B 1 168 ? -9.174 22.458 -35.618 1.00 17.53 415 TYR B O 1
ATOM 2449 N N . PHE B 1 169 ? -7.050 23.023 -35.073 1.00 15.72 416 PHE B N 1
ATOM 2450 C CA . PHE B 1 169 ? -6.589 23.108 -36.461 1.00 18.20 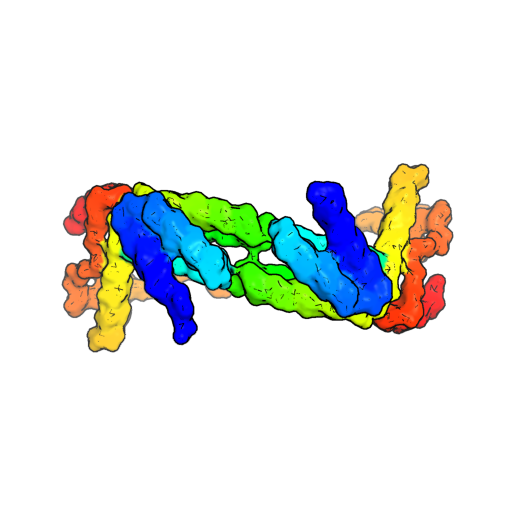416 PHE B CA 1
ATOM 2451 C C . PHE B 1 169 ? -5.501 22.070 -36.745 1.00 17.34 416 PHE B C 1
ATOM 2452 O O . PHE B 1 169 ? -4.331 22.361 -36.592 1.00 17.88 416 PHE B O 1
ATOM 2460 N N . PRO B 1 170 ? -5.900 20.828 -37.100 1.00 19.65 417 PRO B N 1
ATOM 2461 C CA . PRO B 1 170 ? -4.906 19.779 -37.331 1.00 20.65 417 PRO B CA 1
ATOM 2462 C C . PRO B 1 170 ? -3.896 20.216 -38.370 1.00 22.19 417 PRO B C 1
ATOM 2463 O O . PRO B 1 170 ? -4.257 20.927 -39.306 1.00 24.23 417 PRO B O 1
ATOM 2467 N N . THR B 1 171 ? -2.641 19.823 -38.186 1.00 22.07 418 THR B N 1
ATOM 2468 C CA . THR B 1 171 ? -1.588 20.111 -39.170 1.00 24.46 418 THR B CA 1
ATOM 2469 C C . THR B 1 171 ? -1.563 19.036 -40.246 1.00 24.90 418 THR B C 1
ATOM 2470 O O . THR B 1 171 ? -2.318 18.068 -40.194 1.00 25.72 418 THR B O 1
ATOM 2474 N N . ASN B 1 172 ? -0.681 19.204 -41.222 1.00 25.69 419 ASN B N 1
ATOM 2475 C CA . ASN B 1 172 ? -0.422 18.181 -42.207 1.00 26.38 419 ASN B CA 1
ATOM 2476 C C . ASN B 1 172 ? 0.712 17.224 -41.813 1.00 26.37 419 ASN B C 1
ATOM 2477 O O . ASN B 1 172 ? 1.485 16.790 -42.676 1.00 27.28 419 ASN B O 1
ATOM 2482 N N . ARG B 1 173 ? 0.857 16.921 -40.528 1.00 19.20 420 ARG B N 1
ATOM 2483 C CA . ARG B 1 173 ? 1.923 16.027 -40.122 1.00 21.93 420 ARG B CA 1
ATOM 2484 C C . ARG B 1 173 ? 1.375 14.781 -39.450 1.00 19.31 420 ARG B C 1
ATOM 2485 O O . ARG B 1 173 ? 0.384 14.841 -38.705 1.00 19.94 420 ARG B O 1
ATOM 2493 N N . GLY B 1 174 ? 2.038 13.659 -39.687 1.00 21.28 421 GLY B N 1
ATOM 2494 C CA . GLY B 1 174 ? 1.681 12.418 -39.036 1.00 20.28 421 GLY B CA 1
ATOM 2495 C C . GLY B 1 174 ? 0.206 12.068 -39.189 1.00 21.65 421 GLY B C 1
ATOM 2496 O O . GLY B 1 174 ? -0.389 12.285 -40.256 1.00 22.02 421 GLY B O 1
ATOM 2497 N N A MET B 1 175 ? -0.388 11.539 -38.125 0.70 21.01 422 MET B N 1
ATOM 2498 N N B MET B 1 175 ? -0.381 11.505 -38.132 0.30 20.43 422 MET B N 1
ATOM 2499 C CA A MET B 1 175 ? -1.773 11.118 -38.176 0.70 20.42 422 MET B CA 1
ATOM 2500 C CA B MET B 1 175 ? -1.790 11.133 -38.160 0.30 19.73 422 MET B CA 1
ATOM 2501 C C A MET B 1 175 ? -2.716 12.304 -38.306 0.70 20.07 422 MET B C 1
ATOM 2502 C C B MET B 1 175 ? -2.621 12.329 -38.592 0.30 19.60 422 MET B C 1
ATOM 2503 O O A MET B 1 175 ? -3.910 12.113 -38.488 0.70 17.82 422 MET B O 1
ATOM 2504 O O B MET B 1 175 ? -3.633 12.172 -39.275 0.30 19.29 422 MET B O 1
ATOM 2513 N N . GLU B 1 176 ? -2.188 13.528 -38.202 1.00 19.78 423 GLU B N 1
ATOM 2514 C CA . GLU B 1 176 ? -3.013 14.713 -38.415 1.00 17.85 423 GLU B CA 1
ATOM 2515 C C . GLU B 1 176 ? -3.332 14.975 -39.871 1.00 19.81 423 GLU B C 1
ATOM 2516 O O . GLU B 1 176 ? -4.316 15.666 -40.157 1.00 20.08 423 GLU B O 1
ATOM 2522 N N . ILE B 1 177 ? -2.545 14.410 -40.780 1.00 18.29 424 ILE B N 1
ATOM 2523 C CA . ILE B 1 177 ? -2.937 14.417 -42.204 1.00 21.63 424 ILE B CA 1
ATOM 2524 C C . ILE B 1 177 ? -4.344 13.823 -42.442 1.00 22.49 424 ILE B C 1
ATOM 2525 O O . ILE B 1 177 ? -5.185 14.456 -43.081 1.00 23.71 424 ILE B O 1
ATOM 2530 N N . GLN B 1 178 ? -4.585 12.606 -41.951 1.00 22.99 425 GLN B N 1
ATOM 2531 C CA . GLN B 1 178 ? -5.883 11.961 -42.095 1.00 26.04 425 GLN B CA 1
ATOM 2532 C C . GLN B 1 178 ? -6.952 12.719 -41.327 1.00 26.78 425 GLN B C 1
ATOM 2533 O O . GLN B 1 178 ? -8.070 12.911 -41.830 1.00 23.87 425 GLN B O 1
ATOM 2539 N N . ILE B 1 179 ? -6.626 13.123 -40.092 1.00 25.39 426 ILE B N 1
ATOM 2540 C CA . ILE B 1 179 ? -7.596 13.824 -39.263 1.00 23.67 426 ILE B CA 1
ATOM 2541 C C . ILE B 1 179 ? -8.118 15.063 -39.976 1.00 24.15 426 ILE B C 1
ATOM 2542 O O . ILE B 1 179 ? -9.331 15.299 -40.055 1.00 23.61 426 ILE B O 1
ATOM 2547 N N . LYS B 1 180 ? -7.187 15.857 -40.484 1.00 23.64 427 LYS B N 1
ATOM 2548 C CA . LYS B 1 180 ? -7.497 17.125 -41.106 1.00 26.28 427 LYS B CA 1
ATOM 2549 C C . LYS B 1 180 ? -8.409 16.847 -42.301 1.00 29.75 427 LYS B C 1
ATOM 2550 O O . LYS B 1 180 ? -9.453 17.506 -42.468 1.00 31.96 427 LYS B O 1
ATOM 2556 N N . GLU B 1 181 ? -8.018 15.875 -43.126 1.00 29.95 428 GLU B N 1
ATOM 2557 C CA . GLU B 1 181 ? -8.839 15.457 -44.258 1.00 35.47 428 GLU B CA 1
ATOM 2558 C C . GLU B 1 181 ? -10.254 15.060 -43.838 1.00 34.63 428 GLU B C 1
ATOM 2559 O O . GLU B 1 181 ? -11.209 15.356 -44.539 1.00 38.09 428 GLU B O 1
ATOM 2565 N N . LYS B 1 182 ? -10.399 14.410 -42.688 1.00 34.52 429 LYS B N 1
ATOM 2566 C CA . LYS B 1 182 ? -11.721 13.968 -42.235 1.00 33.86 429 LYS B CA 1
ATOM 2567 C C . LYS B 1 182 ? -12.567 15.132 -41.713 1.00 34.24 429 LYS B C 1
ATOM 2568 O O . LYS B 1 182 ? -13.738 15.265 -42.058 1.00 33.23 429 LYS B O 1
ATOM 2574 N N . LEU B 1 183 ? -11.974 15.968 -40.871 1.00 34.58 430 LEU B N 1
ATOM 2575 C CA . LEU B 1 183 ? -12.680 17.124 -40.336 1.00 36.88 430 LEU B CA 1
ATOM 2576 C C . LEU B 1 183 ? -13.076 18.135 -41.429 1.00 39.76 430 LEU B C 1
ATOM 2577 O O . LEU B 1 183 ? -14.182 18.671 -41.414 1.00 41.30 430 LEU B O 1
ATOM 2582 N N . GLU B 1 184 ? -12.176 18.394 -42.372 1.00 43.38 431 GLU B N 1
ATOM 2583 C CA . GLU B 1 184 ? -12.512 19.243 -43.507 1.00 47.78 431 GLU B CA 1
ATOM 2584 C C . GLU B 1 184 ? -13.638 18.601 -44.302 1.00 49.53 431 GLU B C 1
ATOM 2585 O O . GLU B 1 184 ? -14.661 19.227 -44.529 1.00 51.13 431 GLU B O 1
ATOM 2591 N N . ARG B 1 185 ? -13.456 17.341 -44.687 1.00 51.59 432 ARG B N 1
ATOM 2592 C CA . ARG B 1 185 ? -14.499 16.574 -45.367 1.00 54.65 432 ARG B CA 1
ATOM 2593 C C . ARG B 1 185 ? -15.881 16.752 -44.734 1.00 55.74 432 ARG B C 1
ATOM 2594 O O . ARG B 1 185 ? -16.857 17.031 -45.429 1.00 56.04 432 ARG B O 1
ATOM 2602 N N . LEU B 1 186 ? -15.971 16.577 -43.419 1.00 55.80 433 LEU B N 1
ATOM 2603 C CA . LEU B 1 186 ? -17.268 16.650 -42.768 1.00 56.10 433 LEU B CA 1
ATOM 2604 C C . LEU B 1 186 ? -17.632 18.070 -42.328 1.00 57.21 433 LEU B C 1
ATOM 2605 O O . LEU B 1 186 ? -18.704 18.288 -41.768 1.00 58.16 433 LEU B O 1
ATOM 2610 N N . ARG B 1 187 ? -16.755 19.034 -42.600 1.00 57.90 434 ARG B N 1
ATOM 2611 C CA . ARG B 1 187 ? -17.039 20.440 -42.300 1.00 58.29 434 ARG B CA 1
ATOM 2612 C C . ARG B 1 187 ? -18.194 20.955 -43.161 1.00 58.93 434 ARG B C 1
ATOM 2613 O O . ARG B 1 187 ? -18.182 20.815 -44.387 1.00 58.80 434 ARG B O 1
#

Secondary structure (DSSP, 8-state):
-HHHHHHHHHHHHHHHTT-HHHHHHHHHHHHHTT--HHHHHHHHHHHIIIIIGGG-TTHHHHHHHHHHHHHHT-HHHHHHHHHHHHHHHHHS----HHHHHHHHHHHHHHHS--PPP-GGGSSS--------SS-GGGTT-------SSTTHHHHHHHHHHH-/--TTHHHHHHHHHHHHTT-HHHHHHHHHHHHHTT--HHHHHHHHHHHIIIIIGGGSTTHHHHHHHHHHHHHHT-HHHHHHHHHHHHHHHHHS----HHHHHHHHHHHHHHHS--PPPPGGG-----SSS----S-GGGTT-------SSTTHHHHHHHHHHH-

CATH classification: 1.20.272.10 (+1 more: 1.10.3710.10)

Foldseek 3Di:
DVVLVVLLVQLLVQLLQLNLVSNVVSLVVNVVVVHAVVVVLVVQLVLCCQWANVLPPCLNVQSVVLVVCCVPPHRPSSSVSNSVSSNVSSNGWTDRQNVQLVVVVVCCCVPPDVDDQQQLVDPHRDDHVSPDRDDPVCPPPDRGDFDCHHPSVVVNVVVVVVD/DDPLVVLLVQLLVQLLVLNLVSNVVSLVVCVVVVHALVVSLVVLLVSCQQWANPLPPCLNVQSVVLVVCCVPVHRPSSSVSNSVSSNCSSNGWTDRQNVQLVVVVVVCCVPPDPDDQDVVVPDPDDCPPHNCRDPPVCNPDDSGDQDCHHPSVVVNVVVVVVD

B-factor: mean 24.29, std 11.63, range [6.37, 74.27]